Protein AF-A0A9Q0EHP7-F1 (afdb_monomer_lite)

Radius of gyration: 19.19 Å; chains: 1; bounding box: 56×27×57 Å

pLDDT: mean 75.37, std 9.6, range [45.12, 89.62]

Sequence (256 aa):
MPSCGRSDGDTYLMCSYGSDGDTNLMCSCRSDGGTNLMCSYGSDGDTNLMCSYGGDRDTNLMCSCGSDGDTNLMCSYGSDGDINLMCSYGSDGDTNLMCSCGSNGDTNLMCSCGSDGDTNLMCSYGSDGDTNLMCSCGSNRDTNLMCSCGSDGDTNLMCSCGSDGDTNLMCSYGSDGDINLMCSYGSDGDTNLMCSCGSDGDTNLMCSYGSDGDTNLMCSCGSNRDTNLMCSCGSDGDTNLMCSCRNGGDSNLICL

Foldseek 3Di:
DDEDDEEQEEAEEEAEEADAEEEEEEYEYEYQYEYEYEYEEHAHYAYEYEYEYAYQEEYEYEYEYHAEHAYEYAYEYYAHYEYEYAYHYHAEHAYHYEEEYHAYYAYAYHYEYHAYYAYHYAYEEHAYYAYEAAYEYHDDEEYEHEEEYHAEYAYEYEEEYYAEYEYEAHYEYHAEYAYHYEYEYHAYYEYEHEYEYHAYYEEEHAYEEHAYYEYEEEYEYHEAYEYEAEYEYHDYYHYHYYYHYPDHYDYHHYYD

Structure (mmCIF, N/CA/C/O backbone):
data_AF-A0A9Q0EHP7-F1
#
_entry.id   AF-A0A9Q0EHP7-F1
#
loop_
_atom_site.group_PDB
_atom_site.id
_atom_site.type_symbol
_atom_site.label_atom_id
_atom_site.label_alt_id
_atom_site.label_comp_id
_atom_site.label_asym_id
_atom_site.label_entity_id
_atom_site.label_seq_id
_atom_site.pdbx_PDB_ins_code
_atom_site.Cartn_x
_atom_site.Cartn_y
_atom_site.Cartn_z
_atom_site.occupancy
_atom_site.B_iso_or_equiv
_atom_site.auth_seq_id
_atom_site.auth_comp_id
_atom_site.auth_asym_id
_atom_site.auth_atom_id
_atom_site.pdbx_PDB_model_num
ATOM 1 N N . MET A 1 1 ? 22.160 -3.927 -15.980 1.00 45.12 1 MET A N 1
ATOM 2 C CA . MET A 1 1 ? 22.285 -3.427 -14.598 1.00 45.12 1 MET A CA 1
ATOM 3 C C . MET A 1 1 ? 22.823 -2.007 -14.644 1.00 45.12 1 MET A C 1
ATOM 5 O O . MET A 1 1 ? 24.026 -1.841 -14.828 1.00 45.12 1 MET A O 1
ATOM 9 N N . PRO A 1 2 ? 21.960 -0.985 -14.586 1.00 50.75 2 PRO A N 1
ATOM 10 C CA . PRO A 1 2 ? 22.417 0.365 -14.303 1.00 50.75 2 PRO A CA 1
ATOM 11 C C . PRO A 1 2 ? 22.889 0.425 -12.841 1.00 50.75 2 PRO A C 1
ATOM 13 O O . PRO A 1 2 ? 22.118 0.225 -11.909 1.00 50.75 2 PRO A O 1
ATOM 16 N N . SER A 1 3 ? 24.185 0.644 -12.642 1.00 49.09 3 SER A N 1
ATOM 17 C CA . SER A 1 3 ? 24.777 0.941 -11.336 1.00 49.09 3 SER A CA 1
ATOM 18 C C . SER A 1 3 ? 25.154 2.416 -11.317 1.00 49.09 3 SER A C 1
ATOM 20 O O . SER A 1 3 ? 26.000 2.829 -12.118 1.00 49.09 3 SER A O 1
ATOM 22 N N . CYS A 1 4 ? 24.568 3.210 -10.424 1.00 52.75 4 CYS A N 1
ATOM 23 C CA . CYS A 1 4 ? 25.048 4.571 -10.210 1.00 52.75 4 CYS A CA 1
ATOM 24 C C . CYS A 1 4 ? 26.351 4.490 -9.411 1.00 52.75 4 CYS A C 1
ATOM 26 O O . CYS A 1 4 ? 26.383 3.981 -8.289 1.00 52.75 4 CYS A O 1
ATOM 28 N N . GLY A 1 5 ? 27.452 4.936 -10.021 1.00 51.28 5 GLY A N 1
ATOM 29 C CA . GLY A 1 5 ? 28.718 5.105 -9.312 1.00 51.28 5 GLY A CA 1
ATOM 30 C C . GLY A 1 5 ? 28.580 6.128 -8.182 1.00 51.28 5 GLY A C 1
ATOM 31 O O . GLY A 1 5 ? 27.661 6.944 -8.195 1.00 51.28 5 GLY A O 1
ATOM 32 N N . ARG A 1 6 ? 29.509 6.083 -7.217 1.00 52.22 6 ARG A N 1
ATOM 33 C CA . ARG A 1 6 ? 29.596 7.063 -6.124 1.00 52.22 6 ARG A CA 1
ATOM 34 C C . ARG A 1 6 ? 29.538 8.487 -6.681 1.00 52.22 6 ARG A C 1
ATOM 36 O O . ARG A 1 6 ? 30.425 8.880 -7.438 1.00 52.22 6 ARG A O 1
ATOM 43 N N . SER A 1 7 ? 28.480 9.205 -6.322 1.00 53.78 7 SER A N 1
ATOM 44 C CA . SER A 1 7 ? 28.209 10.584 -6.715 1.00 53.78 7 SER A CA 1
ATOM 45 C C . SER A 1 7 ? 28.086 11.432 -5.455 1.00 53.78 7 SER A C 1
ATOM 47 O O . SER A 1 7 ? 27.241 11.131 -4.606 1.00 53.78 7 SER A O 1
ATOM 49 N N . ASP A 1 8 ? 28.900 12.487 -5.368 1.00 55.78 8 ASP A N 1
ATOM 50 C CA . ASP A 1 8 ? 28.857 13.502 -4.303 1.00 55.78 8 ASP A CA 1
ATOM 51 C C . ASP A 1 8 ? 27.690 14.504 -4.500 1.00 55.78 8 ASP A C 1
ATOM 53 O O . ASP A 1 8 ? 27.539 15.448 -3.726 1.00 55.78 8 ASP A O 1
ATOM 57 N N . GLY A 1 9 ? 26.888 14.344 -5.563 1.00 62.84 9 GLY A N 1
ATOM 58 C CA . GLY A 1 9 ? 25.726 15.179 -5.885 1.00 62.84 9 GLY A CA 1
ATOM 59 C C . GLY A 1 9 ? 24.460 14.363 -6.152 1.00 62.84 9 GLY A C 1
ATOM 60 O O . GLY A 1 9 ? 24.525 13.137 -6.282 1.00 62.84 9 GLY A O 1
ATOM 61 N N . ASP A 1 10 ? 23.321 15.054 -6.246 1.00 71.00 10 ASP A N 1
ATOM 62 C CA . ASP A 1 10 ? 22.013 14.424 -6.445 1.00 71.00 10 ASP A CA 1
ATOM 63 C C . ASP A 1 10 ? 22.015 13.499 -7.666 1.00 71.00 10 ASP A C 1
ATOM 65 O O . ASP A 1 10 ? 22.412 13.878 -8.774 1.00 71.00 10 ASP A O 1
ATOM 69 N N . THR A 1 11 ? 21.563 12.266 -7.458 1.00 74.50 11 THR A N 1
ATOM 70 C CA . THR A 1 11 ? 21.551 11.228 -8.484 1.00 74.50 11 THR A CA 1
ATOM 71 C C . THR A 1 11 ? 20.157 11.126 -9.087 1.00 74.50 11 THR A C 1
ATOM 73 O O . THR A 1 11 ? 19.201 10.802 -8.391 1.00 74.50 11 THR A O 1
ATOM 76 N N . TYR A 1 12 ? 20.049 11.347 -10.397 1.00 74.50 12 TYR A N 1
ATOM 77 C CA . TYR A 1 12 ? 18.819 11.135 -11.158 1.00 74.50 12 TYR A CA 1
ATOM 78 C C . TYR A 1 12 ? 19.020 9.967 -12.117 1.00 74.50 12 TYR A C 1
ATOM 80 O O . TYR A 1 12 ? 19.865 10.035 -13.012 1.00 74.50 12 TYR A O 1
ATOM 88 N N . LEU A 1 13 ? 18.244 8.902 -11.942 1.00 75.12 13 LEU A N 1
ATOM 89 C CA . LEU A 1 13 ? 18.245 7.754 -12.840 1.00 75.12 13 LEU A CA 1
ATOM 90 C C . LEU A 1 13 ? 16.835 7.568 -13.407 1.00 75.12 13 LEU A C 1
ATOM 92 O O . LEU A 1 13 ? 15.846 7.619 -12.683 1.00 75.12 13 LEU A O 1
ATOM 96 N N . MET A 1 14 ? 16.744 7.374 -14.719 1.00 76.12 14 MET A N 1
ATOM 97 C CA . MET A 1 14 ? 15.490 7.091 -15.408 1.00 76.12 14 MET A CA 1
ATOM 98 C C . MET A 1 14 ? 15.668 5.817 -16.223 1.00 76.12 14 MET A C 1
ATOM 100 O O . MET A 1 14 ? 16.553 5.741 -17.078 1.00 76.12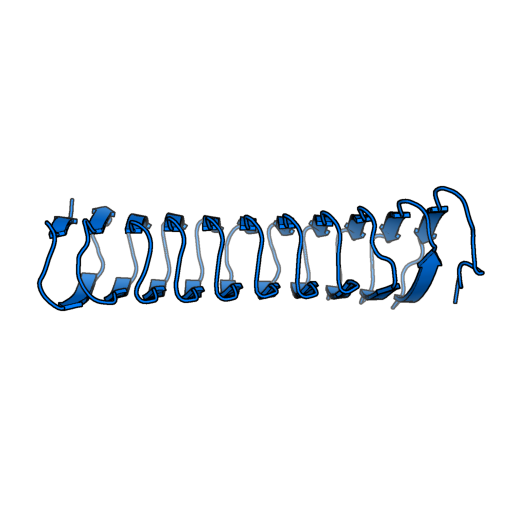 14 MET A O 1
ATOM 104 N N . CYS A 1 15 ? 14.834 4.824 -15.948 1.00 71.81 15 CYS A N 1
ATOM 105 C CA . CYS A 1 15 ? 14.771 3.577 -16.690 1.00 71.81 15 CYS A CA 1
ATOM 106 C C . CYS A 1 15 ? 13.386 3.468 -17.326 1.00 71.81 15 CYS A C 1
ATOM 108 O O . CYS A 1 15 ? 12.381 3.572 -16.633 1.00 71.81 15 CYS A O 1
ATOM 110 N N . SER A 1 16 ? 13.335 3.276 -18.641 1.00 70.44 16 SER A N 1
ATOM 111 C CA . SER A 1 16 ? 12.088 3.011 -19.359 1.00 70.44 16 SER A CA 1
ATOM 112 C C . SER A 1 16 ? 12.271 1.771 -20.223 1.00 70.44 16 SER A C 1
ATOM 114 O O . SER A 1 16 ? 13.209 1.690 -21.019 1.00 70.44 16 SER A O 1
ATOM 116 N N . TYR A 1 17 ? 11.393 0.795 -20.029 1.00 68.50 17 TYR A N 1
ATOM 117 C CA . TYR A 1 17 ? 11.349 -0.452 -20.782 1.00 68.50 17 TYR A CA 1
ATOM 118 C C . TYR A 1 17 ? 9.966 -0.568 -21.416 1.00 68.50 17 TYR A C 1
ATOM 120 O O . TYR A 1 17 ? 8.971 -0.272 -20.771 1.00 68.50 17 TYR A O 1
ATOM 128 N N . GLY A 1 18 ? 9.903 -0.937 -22.693 1.00 57.84 18 GLY A N 1
ATOM 129 C CA . GLY A 1 18 ? 8.659 -0.954 -23.471 1.00 57.84 18 GLY A CA 1
ATOM 130 C C . GLY A 1 18 ? 8.524 -2.205 -24.328 1.00 57.84 18 GLY A C 1
ATOM 131 O O . GLY A 1 18 ? 8.087 -2.100 -25.467 1.00 57.84 18 GLY A O 1
ATOM 132 N N . SER A 1 19 ? 9.007 -3.346 -23.839 1.00 56.12 19 SER A N 1
ATOM 133 C CA . SER A 1 19 ? 8.982 -4.612 -24.573 1.00 56.12 19 SER A CA 1
ATOM 134 C C . SER A 1 19 ? 8.125 -5.647 -23.867 1.00 56.12 19 SER A C 1
ATOM 136 O O . SER A 1 19 ? 8.249 -5.781 -22.654 1.00 56.12 19 SER A O 1
ATOM 138 N N . ASP A 1 20 ? 7.384 -6.414 -24.660 1.00 61.59 20 ASP A N 1
ATOM 139 C CA . ASP A 1 20 ? 6.648 -7.607 -24.249 1.00 61.59 20 ASP A CA 1
ATOM 140 C C . ASP A 1 20 ? 7.658 -8.689 -23.804 1.00 61.59 20 ASP A C 1
ATOM 142 O O . ASP A 1 20 ? 8.379 -9.265 -24.630 1.00 61.59 20 ASP A O 1
ATOM 146 N N . GLY A 1 21 ? 7.790 -8.910 -22.495 1.00 64.62 21 GLY A N 1
ATOM 147 C CA . GLY A 1 21 ? 8.652 -9.934 -21.906 1.00 64.62 21 GLY A CA 1
ATOM 148 C C . GLY A 1 21 ? 9.131 -9.636 -20.482 1.00 64.62 21 GLY A C 1
ATOM 149 O O . GLY A 1 21 ? 9.301 -8.481 -20.086 1.00 64.62 21 GLY A O 1
ATOM 150 N N . ASP A 1 22 ? 9.421 -10.711 -19.742 1.00 73.75 22 ASP A N 1
ATOM 151 C CA . ASP A 1 22 ? 9.831 -10.636 -18.339 1.00 73.75 22 ASP A CA 1
ATOM 152 C C . ASP A 1 22 ? 11.059 -9.738 -18.149 1.00 73.75 22 ASP A C 1
ATOM 154 O O . ASP A 1 22 ? 12.115 -9.920 -18.775 1.00 73.75 22 ASP A O 1
ATOM 158 N N . THR A 1 23 ? 10.942 -8.775 -17.241 1.00 75.06 23 THR A N 1
ATOM 159 C CA . THR A 1 23 ? 11.973 -7.772 -16.990 1.00 75.06 23 THR A CA 1
ATOM 160 C C . THR A 1 23 ? 12.530 -7.921 -15.583 1.00 75.06 23 THR A C 1
ATOM 162 O O . THR A 1 23 ? 11.842 -7.729 -14.589 1.00 75.06 23 THR A O 1
ATOM 165 N N . ASN A 1 24 ? 13.833 -8.199 -15.493 1.00 76.31 24 ASN A N 1
ATOM 166 C CA . ASN A 1 24 ? 14.578 -8.162 -14.237 1.00 76.31 24 ASN A CA 1
ATOM 167 C C . ASN A 1 24 ? 15.489 -6.932 -14.215 1.00 76.31 24 ASN A C 1
ATOM 169 O O . ASN A 1 24 ? 16.503 -6.889 -14.925 1.00 76.31 24 ASN A O 1
ATOM 173 N N . LEU A 1 25 ? 15.166 -5.951 -13.375 1.00 75.00 25 LEU A N 1
ATOM 174 C CA . LEU A 1 25 ? 15.994 -4.770 -13.166 1.00 75.00 25 LEU A CA 1
ATOM 175 C C . LEU A 1 25 ? 16.566 -4.755 -11.749 1.00 75.00 25 LEU A C 1
ATOM 177 O O . LEU A 1 25 ? 15.863 -4.904 -10.756 1.00 75.00 25 LEU A O 1
ATOM 181 N N . MET A 1 26 ? 17.873 -4.528 -11.669 1.00 75.75 26 MET A N 1
ATOM 182 C CA . MET A 1 26 ? 18.570 -4.274 -10.417 1.00 75.75 26 MET A CA 1
ATOM 183 C C . MET A 1 26 ? 19.201 -2.889 -10.493 1.00 75.75 26 MET A C 1
ATOM 185 O O . MET A 1 26 ? 20.053 -2.648 -11.358 1.00 75.75 26 MET A O 1
ATOM 189 N N . CYS A 1 27 ? 18.777 -2.015 -9.586 1.00 71.88 27 CYS A N 1
ATOM 190 C CA . CYS A 1 27 ? 19.347 -0.699 -9.352 1.00 71.88 27 CYS A CA 1
ATOM 191 C C . CYS A 1 27 ? 20.045 -0.703 -7.995 1.00 71.88 27 CYS A C 1
ATOM 193 O O . CYS A 1 27 ? 19.470 -1.063 -6.968 1.00 71.88 27 CYS A O 1
ATOM 195 N N . SER A 1 28 ? 21.307 -0.292 -7.979 1.00 71.31 28 SER A N 1
ATOM 196 C CA . SER A 1 28 ? 22.034 -0.073 -6.733 1.00 71.31 28 SER A CA 1
ATOM 197 C C . SER A 1 28 ? 22.737 1.267 -6.801 1.00 71.31 28 SER A C 1
ATOM 199 O O . SER A 1 28 ? 23.561 1.496 -7.692 1.00 71.31 28 SER A O 1
ATOM 201 N N . CYS A 1 29 ? 22.400 2.144 -5.861 1.00 64.81 29 CYS A N 1
ATOM 202 C CA . CYS A 1 29 ? 22.969 3.478 -5.755 1.00 64.81 29 CYS A CA 1
ATOM 203 C C . CYS A 1 29 ? 23.640 3.619 -4.390 1.00 64.81 29 CYS A C 1
ATOM 205 O O . CYS A 1 29 ? 23.047 3.320 -3.357 1.00 64.81 29 CYS A O 1
ATOM 207 N N . ARG A 1 30 ? 24.889 4.087 -4.393 1.00 64.94 30 ARG A N 1
ATOM 208 C CA . ARG A 1 30 ? 25.558 4.605 -3.196 1.00 64.94 30 ARG A CA 1
ATOM 209 C C . ARG A 1 30 ? 25.914 6.053 -3.473 1.00 64.94 30 ARG A C 1
ATOM 211 O O . ARG A 1 30 ? 26.898 6.296 -4.171 1.00 64.94 30 ARG A O 1
ATOM 218 N N . SER A 1 31 ? 25.085 6.981 -3.015 1.00 61.28 31 SER A N 1
ATOM 219 C CA . SER A 1 31 ? 25.291 8.414 -3.224 1.00 61.28 31 SER A CA 1
ATOM 220 C C . SER A 1 31 ? 25.284 9.130 -1.885 1.00 61.28 31 SER A C 1
ATOM 222 O O . SER A 1 31 ? 24.511 8.785 -0.998 1.00 61.28 31 SER A O 1
ATOM 224 N N . ASP A 1 32 ? 26.146 10.137 -1.776 1.00 62.50 32 ASP A N 1
ATOM 225 C CA . ASP A 1 32 ? 26.195 11.041 -0.627 1.00 62.50 32 ASP A CA 1
ATOM 226 C C . ASP A 1 32 ? 25.219 12.238 -0.832 1.00 62.50 32 ASP A C 1
ATOM 228 O O . ASP A 1 32 ? 25.141 13.142 0.005 1.00 62.50 32 ASP A O 1
ATOM 232 N N . GLY A 1 33 ? 24.482 12.257 -1.958 1.00 65.69 33 GLY A N 1
ATOM 233 C CA . GLY A 1 33 ? 23.429 13.214 -2.324 1.00 65.69 33 GLY A CA 1
ATOM 234 C C . GLY A 1 33 ? 22.049 12.553 -2.458 1.00 65.69 33 GLY A C 1
ATOM 235 O O . GLY A 1 33 ? 21.935 11.327 -2.408 1.00 65.69 33 GLY A O 1
ATOM 236 N N . GLY A 1 34 ? 20.993 13.360 -2.622 1.00 73.06 34 GLY A N 1
ATOM 237 C CA . GLY A 1 34 ? 19.624 12.841 -2.735 1.00 73.06 34 GLY A CA 1
ATOM 238 C C . GLY A 1 34 ? 19.450 11.985 -3.991 1.00 73.06 34 GLY A C 1
ATOM 239 O O . GLY A 1 34 ? 20.068 12.255 -5.025 1.00 73.06 34 GLY A O 1
ATOM 240 N N . THR A 1 35 ? 18.629 10.936 -3.927 1.00 77.12 35 THR A N 1
ATOM 241 C CA . THR A 1 35 ? 18.436 10.020 -5.064 1.00 77.12 35 THR A CA 1
ATOM 242 C C . THR A 1 35 ? 17.009 10.076 -5.588 1.00 77.12 35 THR A C 1
ATOM 244 O O . THR A 1 35 ? 16.063 9.845 -4.850 1.00 77.12 35 THR A O 1
ATOM 247 N N . ASN A 1 36 ? 16.859 10.318 -6.889 1.00 78.88 36 ASN A N 1
ATOM 248 C CA . ASN A 1 36 ? 15.596 10.225 -7.610 1.00 78.88 36 ASN A CA 1
ATOM 249 C C . ASN A 1 36 ? 15.700 9.114 -8.662 1.00 78.88 36 ASN A C 1
ATOM 251 O O . ASN A 1 36 ? 16.436 9.253 -9.645 1.00 78.88 36 ASN A O 1
ATOM 255 N N . LEU A 1 37 ? 14.964 8.016 -8.476 1.00 78.50 37 LEU A N 1
ATOM 256 C CA . LEU A 1 37 ? 14.820 6.965 -9.485 1.00 78.50 37 LEU A CA 1
ATOM 257 C C . LEU A 1 37 ? 13.396 6.973 -10.041 1.00 78.50 37 LEU A C 1
ATOM 259 O O . LEU A 1 37 ? 12.425 6.923 -9.293 1.00 78.50 37 LEU A O 1
ATOM 263 N N . MET A 1 38 ? 13.288 6.986 -11.366 1.00 79.94 38 MET A N 1
ATOM 264 C CA . MET A 1 38 ? 12.035 6.755 -12.073 1.00 79.94 38 MET A CA 1
ATOM 265 C C . MET A 1 38 ? 12.170 5.513 -12.948 1.00 79.94 38 MET A C 1
ATOM 267 O O . MET A 1 38 ? 13.056 5.448 -13.804 1.00 79.94 38 MET A O 1
ATOM 271 N N . CYS A 1 39 ? 11.281 4.550 -12.746 1.00 75.81 39 CYS A N 1
ATOM 272 C CA . CYS A 1 39 ? 11.192 3.334 -13.536 1.00 75.81 39 CYS A CA 1
ATOM 273 C C . CYS A 1 39 ? 9.802 3.219 -14.164 1.00 75.81 39 CYS A C 1
ATOM 275 O O . CYS A 1 39 ? 8.806 3.207 -13.445 1.00 75.81 39 CYS A O 1
ATOM 277 N N . SER A 1 40 ? 9.742 3.107 -15.491 1.00 75.25 40 SER A N 1
ATOM 278 C CA . SER A 1 40 ? 8.521 2.762 -16.221 1.00 75.25 40 SER A CA 1
ATOM 279 C C . SER A 1 40 ? 8.703 1.469 -17.016 1.00 75.25 40 SER A C 1
ATOM 281 O O . SER A 1 40 ? 9.701 1.306 -17.727 1.00 75.25 40 SER A O 1
ATOM 283 N N . TYR A 1 41 ? 7.747 0.552 -16.893 1.00 72.56 41 TYR A N 1
ATOM 284 C CA . TYR A 1 41 ? 7.762 -0.753 -17.559 1.00 72.56 41 TYR A CA 1
ATOM 285 C C . TYR A 1 41 ? 6.582 -0.904 -18.528 1.00 72.56 41 TYR A C 1
ATOM 287 O O . TYR A 1 41 ? 5.542 -0.265 -18.358 1.00 72.56 41 TYR A O 1
ATOM 295 N N . GLY A 1 42 ? 6.802 -1.695 -19.582 1.00 62.75 42 GLY A N 1
ATOM 296 C CA . GLY A 1 42 ? 5.884 -1.928 -20.700 1.00 62.75 42 GLY A CA 1
ATOM 297 C C . GLY A 1 42 ? 4.746 -2.885 -20.355 1.00 62.75 42 GLY A C 1
ATOM 298 O O . GLY A 1 42 ? 4.663 -3.358 -19.229 1.00 62.75 42 GLY A O 1
ATOM 299 N N . SER A 1 43 ? 3.857 -3.108 -21.326 1.00 59.75 43 SER A N 1
ATOM 300 C CA . SER A 1 43 ? 2.493 -3.603 -21.114 1.00 59.75 43 SER A CA 1
ATOM 301 C C . SER A 1 43 ? 2.359 -5.086 -20.777 1.00 59.75 43 SER A C 1
ATOM 303 O O . SER A 1 43 ? 1.354 -5.418 -20.163 1.00 59.75 43 SER A O 1
ATOM 305 N N . ASP A 1 44 ? 3.332 -5.934 -21.136 1.00 68.56 44 ASP A N 1
ATOM 306 C CA . ASP A 1 44 ? 3.154 -7.390 -21.102 1.00 68.56 44 ASP A CA 1
ATOM 307 C C . ASP A 1 44 ? 4.414 -8.084 -20.525 1.00 68.56 44 ASP A C 1
ATOM 309 O O . ASP A 1 44 ? 5.473 -8.076 -21.162 1.00 68.56 44 ASP A O 1
ATOM 313 N N . GLY A 1 45 ? 4.317 -8.715 -19.348 1.00 69.38 45 GLY A N 1
ATOM 314 C CA . GLY A 1 45 ? 5.342 -9.621 -18.790 1.00 69.38 45 GLY A CA 1
ATOM 315 C C . GLY A 1 45 ? 5.705 -9.378 -17.321 1.00 69.38 45 GLY A C 1
ATOM 316 O O . GLY A 1 45 ? 5.554 -8.272 -16.799 1.00 69.38 45 GLY A O 1
ATOM 317 N N . ASP A 1 46 ? 6.238 -10.408 -16.656 1.00 77.62 46 ASP A N 1
ATOM 318 C CA . ASP A 1 46 ? 6.532 -10.333 -15.222 1.00 77.62 46 ASP A CA 1
ATOM 319 C C . ASP A 1 46 ? 7.691 -9.364 -14.955 1.00 77.62 46 ASP A C 1
ATOM 321 O O . ASP A 1 46 ? 8.766 -9.441 -15.563 1.00 77.62 46 ASP A O 1
ATOM 325 N N . THR A 1 47 ? 7.511 -8.447 -14.009 1.00 78.75 47 THR A N 1
ATOM 326 C CA . THR A 1 47 ? 8.511 -7.432 -13.668 1.00 78.75 47 THR A CA 1
ATOM 327 C C . THR A 1 47 ? 9.067 -7.676 -12.274 1.00 78.75 47 THR A C 1
ATOM 329 O O . THR A 1 47 ? 8.364 -7.530 -11.281 1.00 78.75 47 THR A O 1
ATOM 332 N N . ASN A 1 48 ? 10.370 -7.950 -12.170 1.00 80.38 48 ASN A N 1
ATOM 333 C CA . ASN A 1 48 ? 11.080 -7.888 -10.894 1.00 80.38 48 ASN A CA 1
ATOM 334 C C . ASN A 1 48 ? 12.009 -6.676 -10.870 1.00 80.38 48 ASN A C 1
ATOM 336 O O . ASN A 1 48 ? 12.996 -6.603 -11.613 1.00 80.38 48 ASN A O 1
ATOM 340 N N . LEU A 1 49 ? 11.738 -5.751 -9.957 1.00 79.25 49 LEU A N 1
ATOM 341 C CA . LEU A 1 49 ? 12.602 -4.620 -9.667 1.00 79.25 49 LEU A CA 1
ATOM 342 C C . LEU A 1 49 ? 13.196 -4.773 -8.268 1.00 79.25 49 LEU A C 1
ATOM 344 O O . LEU A 1 49 ? 12.487 -4.811 -7.268 1.00 79.25 49 LEU A O 1
ATOM 348 N N . MET A 1 50 ? 14.522 -4.804 -8.200 1.00 81.69 50 MET A N 1
ATOM 349 C CA . MET A 1 50 ? 15.264 -4.716 -6.950 1.00 81.69 50 MET A CA 1
ATOM 350 C C . MET A 1 50 ? 16.018 -3.393 -6.897 1.00 81.69 50 MET A C 1
ATOM 352 O O . MET A 1 50 ? 16.901 -3.137 -7.720 1.00 81.69 50 MET A O 1
ATOM 356 N N . CYS A 1 51 ? 15.697 -2.574 -5.903 1.00 77.19 51 CYS A N 1
ATOM 357 C CA . CYS A 1 51 ? 16.382 -1.324 -5.633 1.00 77.19 51 CYS A CA 1
ATOM 358 C C . CYS A 1 51 ? 17.053 -1.373 -4.261 1.00 77.19 51 CYS A C 1
ATOM 360 O O . CYS A 1 51 ? 16.412 -1.649 -3.249 1.00 77.19 51 CYS A O 1
ATOM 362 N N . SER A 1 52 ? 18.354 -1.091 -4.223 1.00 77.00 52 SER A N 1
ATOM 363 C CA . SER A 1 52 ? 19.095 -0.908 -2.975 1.00 77.00 52 SER A CA 1
ATOM 364 C C . SER A 1 52 ? 19.783 0.450 -2.977 1.00 77.00 52 SER A C 1
ATOM 366 O O . SER A 1 52 ? 20.617 0.737 -3.844 1.00 77.00 52 SER A O 1
ATOM 368 N N . TYR A 1 53 ? 19.429 1.279 -2.003 1.00 73.00 53 TYR A N 1
ATOM 369 C CA . TYR A 1 53 ? 19.976 2.617 -1.830 1.00 73.00 53 TYR A CA 1
ATOM 370 C C . TYR A 1 53 ? 20.769 2.670 -0.535 1.00 73.00 53 TYR A C 1
ATOM 372 O O . TYR A 1 53 ? 20.274 2.290 0.519 1.00 73.00 53 TYR A O 1
ATOM 380 N N . GLY A 1 54 ? 22.017 3.121 -0.622 1.00 63.22 54 GLY A N 1
ATOM 381 C CA . GLY A 1 54 ? 22.838 3.438 0.541 1.00 63.22 54 GLY A CA 1
ATOM 382 C C . GLY A 1 54 ? 23.192 4.919 0.532 1.00 63.22 54 GLY A C 1
ATOM 383 O O . GLY A 1 54 ? 23.804 5.382 -0.431 1.00 63.22 54 GLY A O 1
ATOM 384 N N . GLY A 1 55 ? 22.827 5.628 1.593 1.00 63.25 55 GLY A N 1
ATOM 385 C CA . GLY A 1 55 ? 23.110 7.046 1.801 1.00 63.25 55 GLY A CA 1
ATOM 386 C C . GLY A 1 55 ? 22.364 7.565 3.031 1.00 63.25 55 GLY A C 1
ATOM 387 O O . GLY A 1 55 ? 21.449 6.890 3.498 1.00 63.25 55 GLY A O 1
ATOM 388 N N . ASP A 1 56 ? 22.775 8.737 3.518 1.00 70.12 56 ASP A N 1
ATOM 389 C CA . ASP A 1 56 ? 22.205 9.425 4.691 1.00 70.12 56 ASP A CA 1
ATOM 390 C C . ASP A 1 56 ? 21.278 10.591 4.254 1.00 70.12 56 ASP A C 1
ATOM 392 O O . ASP A 1 56 ? 21.333 11.698 4.798 1.00 70.12 56 ASP A O 1
ATOM 396 N N . ARG A 1 57 ? 20.560 10.423 3.136 1.00 75.31 57 ARG A N 1
ATOM 397 C CA . ARG A 1 57 ? 19.859 11.495 2.402 1.00 75.31 57 ARG A CA 1
ATOM 398 C C . ARG A 1 57 ? 18.561 10.986 1.788 1.00 75.31 57 ARG A C 1
ATOM 400 O O . ARG A 1 57 ? 18.433 9.802 1.476 1.00 75.31 57 ARG A O 1
ATOM 407 N N . ASP A 1 58 ? 17.675 11.931 1.497 1.00 81.25 58 ASP A N 1
ATOM 408 C CA . ASP A 1 58 ? 16.343 11.646 0.977 1.00 81.25 58 ASP A CA 1
ATOM 409 C C . ASP A 1 58 ? 16.371 10.876 -0.349 1.00 81.25 58 ASP A C 1
ATOM 411 O O . ASP A 1 58 ? 17.153 11.163 -1.270 1.00 81.25 58 ASP A O 1
ATOM 415 N N . THR A 1 59 ? 15.475 9.899 -0.457 1.00 81.00 59 THR A N 1
ATOM 416 C CA . THR A 1 59 ? 15.319 9.063 -1.644 1.00 81.00 59 THR A CA 1
ATOM 417 C C . THR A 1 59 ? 13.879 9.094 -2.133 1.00 81.00 59 THR A C 1
ATOM 419 O O . THR A 1 59 ? 12.960 8.710 -1.416 1.00 81.00 59 THR A O 1
ATOM 422 N N . ASN A 1 60 ? 13.688 9.465 -3.399 1.00 83.69 60 ASN A N 1
ATOM 423 C CA . ASN A 1 60 ? 12.412 9.308 -4.084 1.00 83.69 60 ASN A CA 1
ATOM 424 C C . ASN A 1 60 ? 12.517 8.207 -5.139 1.00 83.69 60 ASN A C 1
ATOM 426 O O . ASN A 1 60 ? 13.372 8.246 -6.032 1.00 83.69 60 ASN A O 1
ATOM 430 N N . LEU A 1 61 ? 11.611 7.241 -5.064 1.00 83.31 61 LEU A N 1
ATOM 431 C CA . LEU A 1 61 ? 11.458 6.195 -6.061 1.00 83.31 61 LEU A CA 1
ATOM 432 C C . LEU A 1 61 ? 10.039 6.242 -6.619 1.00 83.31 61 LEU A C 1
ATOM 434 O O . LEU A 1 61 ? 9.061 6.136 -5.886 1.00 83.31 61 LEU A O 1
ATOM 438 N N . MET A 1 62 ? 9.940 6.379 -7.936 1.00 84.25 62 MET A N 1
ATOM 439 C CA . MET A 1 62 ? 8.689 6.259 -8.669 1.00 84.25 62 MET A CA 1
ATOM 440 C C . MET A 1 62 ? 8.763 5.044 -9.586 1.00 84.25 62 MET A C 1
ATOM 442 O O . MET A 1 62 ? 9.630 4.975 -10.459 1.00 84.25 62 MET A O 1
ATOM 446 N N . CYS A 1 63 ? 7.848 4.103 -9.391 1.00 79.19 63 CYS A N 1
ATOM 447 C CA . CYS A 1 63 ? 7.701 2.924 -10.231 1.00 79.19 63 CYS A CA 1
ATOM 448 C C . CYS A 1 63 ? 6.313 2.909 -10.865 1.00 79.19 63 CYS A C 1
ATOM 450 O O . CYS A 1 63 ? 5.301 3.064 -10.183 1.00 79.19 63 CYS A O 1
ATOM 452 N N . SER A 1 64 ? 6.263 2.704 -12.175 1.00 79.56 64 SER A N 1
ATOM 453 C CA . SER A 1 64 ? 5.017 2.488 -12.904 1.00 79.56 64 SER A CA 1
ATOM 454 C C . SER A 1 64 ? 5.157 1.256 -13.782 1.00 79.56 64 SER A C 1
ATOM 456 O O . SER A 1 64 ? 6.035 1.220 -14.646 1.00 79.56 64 SER A O 1
ATOM 458 N N . CYS A 1 65 ? 4.323 0.251 -13.548 1.00 73.56 65 CYS A N 1
ATOM 459 C CA . CYS A 1 65 ? 4.308 -0.973 -14.348 1.00 73.56 65 CYS A CA 1
ATOM 460 C C . CYS A 1 65 ? 3.119 -0.963 -15.314 1.00 73.56 65 CYS A C 1
ATOM 462 O O . CYS A 1 65 ? 2.120 -0.286 -15.060 1.00 73.56 65 CYS A O 1
ATOM 464 N N . GLY A 1 66 ? 3.284 -1.639 -16.454 1.00 65.56 66 GLY A N 1
ATOM 465 C CA . GLY A 1 66 ? 2.276 -1.733 -17.506 1.00 65.56 66 GLY A CA 1
ATOM 466 C C . GLY A 1 66 ? 1.086 -2.609 -17.120 1.00 65.56 66 GLY A C 1
ATOM 467 O O . GLY A 1 66 ? 0.957 -3.007 -15.968 1.00 65.56 66 GLY A O 1
A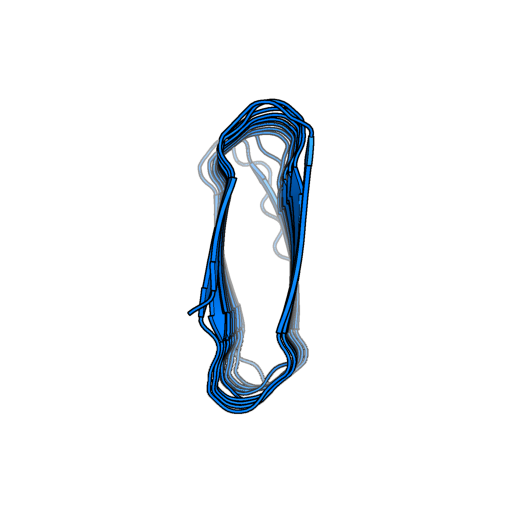TOM 468 N N . SER A 1 67 ? 0.195 -2.836 -18.086 1.00 63.69 67 SER A N 1
ATOM 469 C CA . SER A 1 67 ? -1.146 -3.383 -17.874 1.00 63.69 67 SER A CA 1
ATOM 470 C C . SER A 1 67 ? -1.187 -4.828 -17.393 1.00 63.69 67 SER A C 1
ATOM 472 O O . SER A 1 67 ? -2.072 -5.092 -16.592 1.00 63.69 67 SER A O 1
ATOM 474 N N . ASP A 1 68 ? -0.273 -5.701 -17.834 1.00 71.12 68 ASP A N 1
ATOM 475 C CA . ASP A 1 68 ? -0.390 -7.153 -17.653 1.00 71.12 68 ASP A CA 1
ATOM 476 C C . ASP A 1 68 ? 0.940 -7.787 -17.174 1.00 71.12 68 ASP A C 1
ATOM 478 O O . ASP A 1 68 ? 1.976 -7.667 -17.839 1.00 71.12 68 ASP A O 1
ATOM 482 N N . GLY A 1 69 ? 0.910 -8.526 -16.057 1.00 73.62 69 GLY A N 1
ATOM 483 C CA . GLY A 1 69 ? 2.020 -9.363 -15.565 1.00 73.62 69 GLY A CA 1
ATOM 484 C C . GLY A 1 69 ? 2.305 -9.206 -14.070 1.00 73.62 69 GLY A C 1
ATOM 485 O O . GLY A 1 69 ? 2.047 -8.152 -13.483 1.00 73.62 69 GLY A O 1
ATOM 486 N N . ASP A 1 70 ? 2.868 -10.241 -13.443 1.00 81.56 70 ASP A N 1
ATOM 487 C CA . ASP A 1 70 ? 3.156 -10.194 -12.009 1.00 81.56 70 ASP A CA 1
ATOM 488 C C . ASP A 1 70 ? 4.287 -9.199 -11.740 1.00 81.56 70 ASP A C 1
ATOM 490 O O . ASP A 1 70 ? 5.334 -9.203 -12.396 1.00 81.56 70 ASP A O 1
ATOM 494 N N . THR A 1 71 ? 4.110 -8.341 -10.740 1.00 81.25 71 THR A N 1
ATOM 495 C CA . THR A 1 71 ? 5.113 -7.351 -10.362 1.00 81.25 71 THR A CA 1
ATOM 496 C C . THR A 1 71 ? 5.653 -7.606 -8.965 1.00 81.25 71 THR A C 1
ATOM 498 O O . THR A 1 71 ? 4.939 -7.499 -7.973 1.00 81.25 71 THR A O 1
ATOM 501 N N . ASN A 1 72 ? 6.964 -7.828 -8.868 1.00 84.44 72 ASN A N 1
ATOM 502 C CA . ASN A 1 72 ? 7.685 -7.851 -7.602 1.00 84.44 72 ASN A CA 1
ATOM 503 C C . ASN A 1 72 ? 8.610 -6.637 -7.495 1.00 84.44 72 ASN A C 1
ATOM 505 O O . ASN A 1 72 ? 9.592 -6.510 -8.233 1.00 84.44 72 ASN A O 1
ATOM 509 N N . LEU A 1 73 ? 8.343 -5.764 -6.529 1.00 84.94 73 LEU A N 1
ATOM 510 C CA . LEU A 1 73 ? 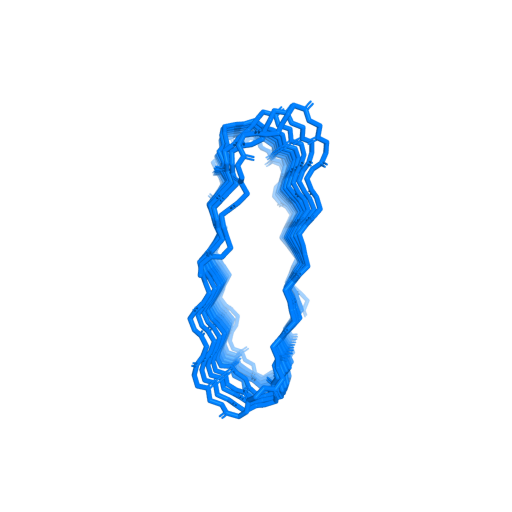9.211 -4.644 -6.193 1.00 84.94 73 LEU A CA 1
ATOM 511 C C . LEU A 1 73 ? 9.817 -4.858 -4.807 1.00 84.94 73 LEU A C 1
ATOM 513 O O . LEU A 1 73 ? 9.112 -4.923 -3.807 1.00 84.94 73 LEU A O 1
ATOM 517 N N . MET A 1 74 ? 11.143 -4.932 -4.746 1.00 86.56 74 MET A N 1
ATOM 518 C CA . MET A 1 74 ? 11.896 -4.982 -3.498 1.00 86.56 74 MET A CA 1
ATOM 519 C C . MET A 1 74 ? 12.756 -3.732 -3.375 1.00 86.56 74 MET A C 1
ATOM 521 O O . MET A 1 74 ? 13.658 -3.510 -4.186 1.00 86.56 74 MET A O 1
ATOM 525 N N . CYS A 1 75 ? 12.500 -2.940 -2.341 1.00 82.19 75 CYS A N 1
ATOM 526 C CA . CYS A 1 75 ? 13.255 -1.733 -2.041 1.00 82.19 75 CYS A CA 1
ATOM 527 C C . CYS A 1 75 ? 13.882 -1.837 -0.655 1.00 82.19 75 CYS A C 1
ATOM 529 O O . CYS A 1 75 ? 13.192 -2.078 0.332 1.00 82.19 75 CYS A O 1
ATOM 531 N N . SER A 1 76 ? 15.196 -1.641 -0.590 1.00 82.12 76 SER A N 1
ATOM 532 C CA . SER A 1 76 ? 15.936 -1.514 0.663 1.00 82.12 76 SER A CA 1
ATOM 533 C C . SER A 1 76 ? 16.672 -0.183 0.674 1.00 82.12 76 SER A C 1
ATOM 535 O O . SER A 1 76 ? 17.477 0.097 -0.221 1.00 82.12 76 SER A O 1
ATOM 537 N N . TYR A 1 77 ? 16.379 0.628 1.681 1.00 77.62 77 TYR A N 1
ATOM 538 C CA . TYR A 1 77 ? 16.955 1.955 1.856 1.00 77.62 77 TYR A CA 1
ATOM 539 C C . TYR A 1 77 ? 17.979 1.974 2.998 1.00 77.62 77 TYR A C 1
ATOM 541 O O . TYR A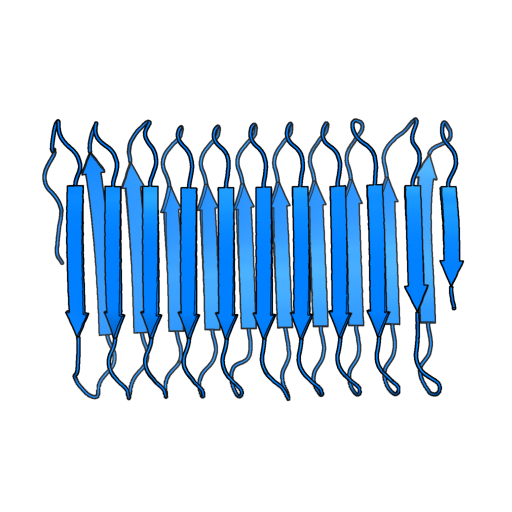 1 77 ? 18.019 1.069 3.836 1.00 77.62 77 TYR A O 1
ATOM 549 N N . GLY A 1 78 ? 18.852 2.983 2.967 1.00 70.19 78 GLY A N 1
ATOM 550 C CA . GLY A 1 78 ? 19.955 3.177 3.904 1.00 70.19 78 GLY A CA 1
ATOM 551 C C . GLY A 1 78 ? 19.496 3.591 5.300 1.00 70.19 78 GLY A C 1
ATOM 552 O O . GLY A 1 78 ? 18.306 3.622 5.587 1.00 70.19 78 GLY A O 1
ATOM 553 N N . SER A 1 79 ? 20.466 3.872 6.171 1.00 65.31 79 SER A N 1
ATOM 554 C CA . SER A 1 79 ? 20.256 4.121 7.600 1.00 65.31 79 SER A CA 1
ATOM 555 C C . SER A 1 79 ? 19.530 5.422 7.931 1.00 65.31 79 SER A C 1
ATOM 557 O O . SER A 1 79 ? 18.826 5.420 8.935 1.00 65.31 79 SER A O 1
ATOM 559 N N . ASP A 1 80 ? 19.696 6.477 7.127 1.00 74.88 80 ASP A N 1
ATOM 560 C CA . ASP A 1 80 ? 19.183 7.818 7.424 1.00 74.88 80 ASP A CA 1
ATOM 561 C C . ASP A 1 80 ? 18.597 8.500 6.166 1.00 74.88 80 ASP A C 1
ATOM 563 O O . ASP A 1 80 ? 19.158 8.375 5.073 1.00 74.88 80 ASP A O 1
ATOM 567 N N . GLY A 1 81 ? 17.523 9.279 6.335 1.00 76.38 81 GLY A N 1
ATOM 568 C CA . GLY A 1 81 ? 16.946 10.175 5.318 1.00 76.38 81 GLY A CA 1
ATOM 569 C C . GLY A 1 81 ? 15.500 9.842 4.944 1.00 76.38 81 GLY A C 1
ATOM 570 O O . GLY A 1 81 ? 15.068 8.699 5.086 1.00 76.38 81 GLY A O 1
ATOM 571 N N . ASP A 1 82 ? 14.763 10.833 4.437 1.00 83.50 82 ASP A N 1
ATOM 572 C CA . ASP A 1 82 ? 13.336 10.657 4.150 1.00 83.50 82 ASP A CA 1
ATOM 573 C C . ASP A 1 82 ? 13.121 9.834 2.874 1.00 83.50 82 ASP A C 1
ATOM 575 O O . ASP A 1 82 ? 13.810 9.998 1.859 1.00 83.50 82 ASP A O 1
ATOM 579 N N . ILE A 1 83 ? 12.134 8.944 2.886 1.00 83.94 83 ILE A N 1
ATOM 580 C CA . ILE A 1 83 ? 11.855 8.031 1.777 1.00 83.94 83 ILE A CA 1
ATOM 581 C C . ILE A 1 83 ? 10.465 8.315 1.230 1.00 83.94 83 ILE A C 1
ATOM 583 O O . ILE A 1 83 ? 9.470 8.170 1.932 1.00 83.94 83 ILE A O 1
ATOM 587 N N . ASN A 1 84 ? 10.382 8.640 -0.060 1.00 86.62 84 ASN A N 1
ATOM 588 C CA . ASN A 1 84 ? 9.112 8.680 -0.779 1.00 86.62 84 ASN A CA 1
ATOM 589 C C . ASN A 1 84 ? 9.097 7.601 -1.860 1.00 86.62 84 ASN A C 1
ATOM 591 O O . ASN A 1 84 ? 9.805 7.693 -2.867 1.00 86.62 84 ASN A O 1
ATOM 595 N N . LEU A 1 85 ? 8.262 6.585 -1.672 1.00 86.69 85 LEU A N 1
ATOM 596 C CA . LEU A 1 85 ? 8.050 5.525 -2.648 1.00 86.69 85 LEU A CA 1
ATOM 597 C C . LEU A 1 85 ? 6.634 5.637 -3.216 1.00 86.69 85 LEU A C 1
ATOM 599 O O . LEU A 1 85 ? 5.648 5.570 -2.490 1.00 86.69 85 LEU A O 1
ATOM 603 N N . MET A 1 86 ? 6.538 5.808 -4.532 1.00 88.12 86 MET A N 1
ATOM 604 C CA . MET A 1 86 ? 5.275 5.822 -5.261 1.00 88.12 86 MET A CA 1
ATOM 605 C C . MET A 1 86 ? 5.269 4.697 -6.286 1.00 88.12 86 MET A C 1
ATOM 607 O O . MET A 1 86 ? 6.110 4.664 -7.187 1.00 88.12 86 MET A O 1
ATOM 611 N N . CYS A 1 87 ? 4.304 3.795 -6.154 1.00 84.12 87 CYS A N 1
ATOM 612 C CA . CYS A 1 87 ? 4.135 2.653 -7.035 1.00 84.12 87 CYS A CA 1
ATOM 613 C C . CYS A 1 87 ? 2.729 2.653 -7.626 1.00 84.12 87 CYS A C 1
ATOM 615 O O . CYS A 1 87 ? 1.743 2.732 -6.896 1.00 84.12 87 CYS A O 1
ATOM 617 N N . SER A 1 88 ? 2.658 2.567 -8.950 1.00 83.88 88 SER A N 1
ATOM 618 C CA . SER A 1 88 ? 1.416 2.433 -9.706 1.00 83.88 88 SER A CA 1
ATOM 619 C C . SER A 1 88 ? 1.528 1.190 -10.576 1.00 83.88 88 SER A C 1
ATOM 621 O O . SER A 1 88 ? 2.357 1.149 -11.487 1.00 83.88 88 SER A O 1
ATOM 623 N N . TYR A 1 89 ? 0.713 0.186 -10.293 1.00 78.56 89 TYR A N 1
ATOM 624 C CA . TYR A 1 89 ? 0.681 -1.066 -11.042 1.00 78.56 89 TYR A CA 1
ATOM 625 C C . TYR A 1 89 ? -0.526 -1.075 -11.985 1.00 78.56 89 TYR A C 1
ATOM 627 O O . TYR A 1 89 ? -1.516 -0.381 -11.733 1.00 78.56 89 TYR A O 1
ATOM 635 N N . GLY A 1 90 ? -0.393 -1.770 -13.117 1.00 70.38 90 GLY A N 1
ATOM 636 C CA . GLY A 1 90 ? -1.427 -1.836 -14.144 1.00 70.38 90 GLY A CA 1
ATOM 637 C C . GLY A 1 90 ? -2.644 -2.650 -13.730 1.00 70.38 90 GLY A C 1
ATOM 638 O O . GLY A 1 90 ? -2.842 -2.953 -12.556 1.00 70.38 90 GLY A O 1
ATOM 639 N N . SER A 1 91 ? -3.492 -2.932 -14.715 1.00 67.62 91 SER A N 1
ATOM 640 C CA . SER A 1 91 ? -4.786 -3.578 -14.526 1.00 67.62 91 SER A CA 1
ATOM 641 C C . SER A 1 91 ? -4.660 -4.994 -13.980 1.00 67.62 91 SER A C 1
ATOM 643 O O . SER A 1 91 ? -5.347 -5.262 -13.005 1.00 67.62 91 SER A O 1
ATOM 645 N N . ASP A 1 92 ? -3.772 -5.820 -14.537 1.00 74.12 92 ASP A N 1
ATOM 646 C CA . ASP A 1 92 ? -3.761 -7.276 -14.401 1.00 74.12 92 ASP A CA 1
ATOM 647 C C . ASP A 1 92 ? -2.393 -7.809 -13.894 1.00 74.12 92 ASP A C 1
ATOM 649 O O . ASP A 1 92 ? -1.342 -7.433 -14.413 1.00 74.12 92 ASP A O 1
ATOM 653 N N . GLY A 1 93 ? -2.396 -8.747 -12.939 1.00 76.81 93 GLY A N 1
ATOM 654 C CA . GLY A 1 93 ? -1.211 -9.446 -12.410 1.00 76.81 93 GLY A CA 1
ATOM 655 C C . GLY A 1 93 ? -0.982 -9.233 -10.911 1.00 76.81 93 GLY A C 1
ATOM 656 O O . GLY A 1 93 ? -1.341 -8.195 -10.353 1.00 76.81 93 GLY A O 1
ATOM 657 N N . ASP A 1 94 ? -0.389 -10.216 -10.236 1.00 83.50 94 ASP A N 1
ATOM 658 C CA . ASP A 1 94 ? -0.169 -10.143 -8.791 1.00 83.50 94 ASP A CA 1
ATOM 659 C C . ASP A 1 94 ? 0.917 -9.117 -8.458 1.00 83.50 94 ASP A C 1
ATOM 661 O O . ASP A 1 94 ? 1.964 -9.035 -9.101 1.00 83.50 94 ASP A O 1
ATOM 665 N N . THR A 1 95 ? 0.685 -8.321 -7.417 1.00 84.06 95 THR A N 1
ATOM 666 C CA . THR A 1 95 ? 1.622 -7.296 -6.958 1.00 84.06 95 THR A CA 1
ATOM 667 C C . THR A 1 95 ? 2.203 -7.688 -5.609 1.00 84.06 95 THR A C 1
ATOM 669 O O . THR A 1 95 ? 1.500 -7.717 -4.600 1.00 84.06 95 THR A O 1
ATOM 672 N N . ASN A 1 96 ? 3.518 -7.899 -5.558 1.00 87.00 96 ASN A N 1
ATOM 673 C CA . ASN A 1 96 ? 4.255 -8.009 -4.305 1.00 87.00 96 ASN A CA 1
ATOM 674 C C . ASN A 1 96 ? 5.198 -6.818 -4.142 1.00 87.00 96 ASN A C 1
ATOM 676 O O . ASN A 1 96 ? 6.161 -6.644 -4.894 1.00 87.00 96 ASN A O 1
ATOM 680 N N . LEU A 1 97 ? 4.962 -6.020 -3.108 1.00 87.31 97 LEU A N 1
ATOM 681 C CA . LEU A 1 97 ? 5.816 -4.900 -2.749 1.00 87.31 97 LEU A CA 1
ATOM 682 C C . LEU A 1 97 ? 6.426 -5.147 -1.371 1.00 87.31 97 LEU A C 1
ATOM 684 O O . LEU A 1 97 ? 5.725 -5.271 -0.370 1.00 87.31 97 LEU A O 1
ATOM 688 N N . MET A 1 98 ? 7.753 -5.209 -1.327 1.00 88.69 98 MET A N 1
ATOM 689 C CA . MET A 1 98 ? 8.528 -5.280 -0.097 1.00 88.69 98 MET A CA 1
ATOM 690 C C . MET A 1 98 ? 9.363 -4.013 0.050 1.00 88.69 98 MET A C 1
ATOM 692 O O . MET A 1 98 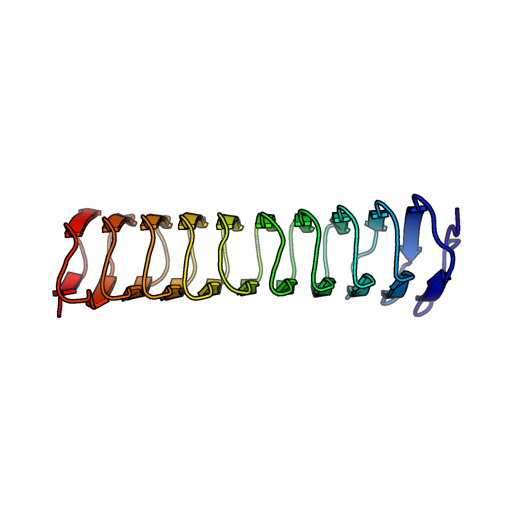? 10.251 -3.744 -0.762 1.00 88.69 98 MET A O 1
ATOM 696 N N . CYS A 1 99 ? 9.093 -3.252 1.104 1.00 84.56 99 CYS A N 1
ATOM 697 C CA . CYS A 1 99 ? 9.839 -2.053 1.453 1.00 84.56 99 CYS A CA 1
ATOM 698 C C . CYS A 1 99 ? 10.515 -2.242 2.814 1.00 84.56 99 CYS A C 1
ATOM 700 O O . CYS A 1 99 ? 9.878 -2.634 3.793 1.00 84.56 99 CYS A O 1
ATOM 702 N N . SER A 1 100 ? 11.818 -1.990 2.883 1.00 84.94 100 SER A N 1
ATOM 703 C CA . SER A 1 100 ? 12.566 -1.971 4.139 1.00 84.94 100 SER A CA 1
ATOM 704 C C . SER A 1 100 ? 13.381 -0.692 4.241 1.00 84.94 100 SER A C 1
ATOM 706 O O . SER A 1 100 ? 14.298 -0.470 3.444 1.00 84.94 100 SER A O 1
ATOM 708 N N . CYS A 1 101 ? 13.048 0.133 5.226 1.00 79.38 101 CYS A N 1
ATOM 709 C CA . CYS A 1 101 ? 13.748 1.378 5.520 1.00 79.38 101 CYS A CA 1
ATOM 710 C C . CYS A 1 101 ? 14.731 1.174 6.679 1.00 79.38 101 CYS A C 1
ATOM 712 O O . CYS A 1 101 ? 14.513 0.322 7.544 1.00 79.38 101 CYS A O 1
ATOM 714 N N . GLY A 1 102 ? 15.840 1.918 6.667 1.00 72.69 102 GLY A N 1
ATOM 715 C CA . GLY A 1 102 ? 16.793 1.923 7.772 1.00 72.69 102 GLY A CA 1
ATOM 716 C C . GLY A 1 102 ? 16.291 2.723 8.968 1.00 72.69 102 GLY A C 1
ATOM 717 O O . GLY A 1 102 ? 15.110 3.028 9.070 1.00 72.69 102 GLY A O 1
ATOM 718 N N . SER A 1 103 ? 17.200 2.992 9.901 1.00 72.12 103 SER A N 1
ATOM 719 C CA . SER A 1 103 ? 16.894 3.388 11.274 1.00 72.12 103 SER A CA 1
ATOM 720 C C . SER A 1 103 ? 16.161 4.716 11.435 1.00 72.12 103 SER A C 1
ATOM 722 O O . SER A 1 103 ? 15.319 4.765 12.324 1.00 72.12 103 SER A O 1
ATOM 724 N N . ASN A 1 104 ? 16.462 5.737 10.627 1.00 79.19 104 ASN A N 1
ATOM 725 C CA . ASN A 1 104 ? 15.959 7.095 10.836 1.00 79.19 104 ASN A CA 1
ATOM 726 C C . ASN A 1 104 ? 15.407 7.726 9.546 1.00 79.19 104 ASN A C 1
ATOM 728 O O . ASN A 1 104 ? 16.038 7.624 8.491 1.00 79.19 104 ASN A O 1
ATOM 732 N N . GLY A 1 105 ? 14.317 8.483 9.665 1.00 78.38 105 GLY A N 1
ATOM 733 C CA . GLY A 1 105 ? 13.762 9.327 8.599 1.00 78.38 105 GLY A CA 1
ATOM 734 C C . GLY A 1 105 ? 12.297 9.025 8.312 1.00 78.38 105 GLY A C 1
ATOM 735 O O . GLY A 1 105 ? 11.829 7.903 8.521 1.00 78.38 105 GLY A O 1
ATOM 736 N N . ASP A 1 106 ? 11.574 10.024 7.814 1.00 84.94 106 ASP A N 1
ATOM 737 C CA . ASP A 1 106 ? 10.150 9.873 7.541 1.00 84.94 106 ASP A CA 1
ATOM 738 C C . ASP A 1 106 ? 9.954 9.005 6.296 1.00 84.94 106 ASP A C 1
ATOM 740 O O . ASP A 1 106 ? 10.646 9.154 5.284 1.00 84.94 106 ASP A O 1
ATOM 744 N N . THR A 1 107 ? 8.984 8.094 6.332 1.00 85.62 107 THR A N 1
ATOM 745 C CA . THR A 1 107 ? 8.641 7.272 5.171 1.00 85.62 107 THR A CA 1
ATOM 746 C C . THR A 1 107 ? 7.228 7.549 4.685 1.00 85.62 107 THR A C 1
ATOM 748 O O . THR A 1 107 ? 6.253 7.303 5.387 1.00 85.62 107 THR A O 1
ATOM 751 N N . ASN A 1 108 ? 7.107 7.957 3.423 1.00 87.94 108 ASN A N 1
ATOM 752 C CA . ASN A 1 108 ? 5.842 8.007 2.702 1.00 87.94 108 ASN A CA 1
ATOM 753 C C . ASN A 1 108 ? 5.817 6.919 1.627 1.00 87.94 108 ASN A C 1
ATOM 755 O O . ASN A 1 108 ? 6.576 6.960 0.653 1.00 87.94 108 ASN A O 1
ATOM 759 N N . LEU A 1 109 ? 4.905 5.961 1.772 1.00 88.38 109 LEU A N 1
ATOM 760 C CA . LEU A 1 109 ? 4.657 4.929 0.777 1.00 88.38 109 LEU A CA 1
ATOM 761 C C . LEU A 1 109 ? 3.252 5.076 0.201 1.00 88.38 109 LEU A C 1
ATOM 763 O O . LEU A 1 109 ? 2.261 5.007 0.921 1.00 88.38 109 LEU A O 1
ATOM 767 N N . MET A 1 110 ? 3.170 5.229 -1.117 1.00 89.56 110 MET A N 1
ATOM 768 C CA . MET A 1 110 ? 1.920 5.196 -1.863 1.00 89.56 110 MET A CA 1
ATOM 769 C C . MET A 1 110 ? 1.951 4.035 -2.849 1.00 89.56 110 MET A C 1
ATOM 771 O O . MET A 1 110 ? 2.811 3.978 -3.730 1.00 89.56 110 MET A O 1
ATOM 775 N N . CYS A 1 111 ? 0.998 3.124 -2.702 1.00 85.69 111 CYS A N 1
ATOM 776 C CA . CYS A 1 111 ? 0.800 1.988 -3.585 1.00 85.69 111 CYS A CA 1
ATOM 777 C C . CYS A 1 111 ? -0.611 2.048 -4.176 1.00 85.69 111 CYS A C 1
ATOM 779 O O . CYS A 1 111 ? -1.599 2.126 -3.443 1.00 85.69 111 CYS A O 1
ATOM 781 N N . SER A 1 112 ? -0.706 2.037 -5.501 1.00 85.69 112 SER A N 1
ATOM 782 C CA . SER A 1 112 ? -1.967 1.926 -6.230 1.00 85.69 112 SER A CA 1
ATOM 783 C C . SER A 1 112 ? -1.897 0.732 -7.168 1.00 85.69 112 SER A C 1
ATOM 785 O O . SER A 1 112 ? -1.068 0.713 -8.080 1.00 85.69 112 SER A O 1
ATOM 787 N N . CYS A 1 113 ? -2.759 -0.250 -6.933 1.00 80.00 113 CYS A N 1
ATOM 788 C CA . CYS A 1 113 ? -2.899 -1.434 -7.773 1.00 80.00 113 CYS A CA 1
ATOM 789 C C . CYS A 1 113 ? -4.151 -1.302 -8.648 1.00 80.00 113 CYS A C 1
ATOM 791 O O . CYS A 1 113 ? -5.129 -0.665 -8.244 1.00 80.00 113 CYS A O 1
ATOM 793 N N . GLY A 1 114 ? -4.110 -1.873 -9.854 1.00 72.06 114 GLY A N 1
ATOM 794 C CA . GLY A 1 114 ? -5.240 -1.872 -10.776 1.00 72.06 114 GLY A CA 1
ATOM 795 C C . GLY A 1 114 ? -6.381 -2.792 -10.350 1.00 72.06 114 GLY A C 1
ATOM 796 O O . GLY A 1 114 ? -6.523 -3.162 -9.186 1.00 72.06 114 GLY A O 1
ATOM 797 N N . SER A 1 115 ? -7.245 -3.104 -11.312 1.00 69.31 115 SER A N 1
ATOM 798 C CA . SER A 1 115 ? -8.500 -3.827 -11.096 1.00 69.31 115 SER A CA 1
ATOM 799 C C . SER A 1 115 ? -8.333 -5.312 -10.810 1.00 69.31 115 SER A C 1
ATOM 801 O O . SER A 1 115 ? -9.317 -5.947 -10.478 1.00 69.31 115 SER A O 1
ATOM 803 N N . ASP A 1 116 ? -7.143 -5.865 -11.008 1.00 71.81 116 ASP A N 1
ATOM 804 C CA . ASP A 1 116 ? -6.962 -7.287 -11.200 1.00 71.81 116 ASP A CA 1
ATOM 805 C C . ASP A 1 116 ? -5.526 -7.732 -10.779 1.00 71.81 116 ASP A C 1
ATOM 807 O O . ASP A 1 116 ? -4.737 -8.185 -11.585 1.00 71.81 116 ASP A O 1
ATOM 811 N N . GLY A 1 117 ? -5.183 -7.772 -9.490 1.00 74.75 117 GLY A N 1
ATOM 812 C CA . GLY A 1 117 ? -3.970 -8.430 -8.935 1.00 74.75 117 GLY A CA 1
ATOM 813 C C . GLY A 1 117 ? -4.141 -8.868 -7.478 1.00 74.75 117 GLY A C 1
ATOM 814 O O . GLY A 1 117 ? -4.683 -8.055 -6.730 1.00 74.75 117 GLY A O 1
ATOM 815 N N . ASP A 1 118 ? -3.713 -10.061 -7.026 1.00 83.38 118 ASP A N 1
ATOM 816 C CA . ASP A 1 118 ? -3.571 -10.233 -5.565 1.00 83.38 118 ASP A CA 1
ATOM 817 C C . ASP A 1 118 ? -2.496 -9.246 -5.103 1.00 83.38 118 ASP A C 1
ATOM 819 O O . ASP A 1 118 ? -1.458 -9.091 -5.753 1.00 83.38 118 ASP A O 1
ATOM 823 N N . THR A 1 119 ? -2.741 -8.531 -4.005 1.00 84.88 119 THR A N 1
ATOM 824 C CA . THR A 1 119 ? -1.807 -7.505 -3.525 1.00 84.88 119 THR A CA 1
ATOM 825 C C . THR A 1 119 ? -1.216 -7.917 -2.188 1.00 84.88 119 THR A C 1
ATOM 827 O O . THR A 1 119 ? -1.912 -7.953 -1.175 1.00 84.88 119 THR A O 1
ATOM 830 N N . ASN A 1 120 ? 0.096 -8.159 -2.162 1.00 87.56 120 ASN A N 1
ATOM 831 C CA . ASN A 1 120 ? 0.852 -8.341 -0.928 1.00 87.56 120 ASN A CA 1
ATOM 832 C C . ASN A 1 120 ? 1.812 -7.170 -0.727 1.00 87.56 120 ASN A C 1
ATOM 834 O O . ASN A 1 120 ? 2.786 -6.995 -1.463 1.00 87.56 120 ASN A O 1
ATOM 838 N N . LEU A 1 121 ? 1.571 -6.388 0.319 1.00 88.44 121 LEU A N 1
ATOM 839 C CA . LEU A 1 121 ? 2.415 -5.265 0.696 1.00 88.44 121 LEU A CA 1
ATOM 840 C C . LEU A 1 121 ? 3.038 -5.528 2.065 1.00 88.44 121 LEU A C 1
ATOM 842 O O . LEU A 1 121 ? 2.339 -5.635 3.068 1.00 88.44 121 LEU A O 1
ATOM 846 N N . MET A 1 122 ? 4.364 -5.628 2.107 1.00 89.31 122 MET A N 1
ATOM 847 C CA . MET A 1 122 ? 5.130 -5.806 3.335 1.00 89.31 122 MET A CA 1
ATOM 848 C C . MET A 1 122 ? 6.080 -4.634 3.532 1.00 89.31 122 MET A C 1
ATOM 850 O O . MET A 1 122 ? 6.983 -4.403 2.726 1.00 89.31 122 MET A O 1
ATOM 854 N N . CYS A 1 123 ? 5.897 -3.921 4.635 1.00 85.69 123 CYS A N 1
ATOM 855 C CA . CYS A 1 123 ? 6.713 -2.773 4.983 1.00 85.69 123 CYS A CA 1
ATOM 856 C C . CYS A 1 123 ? 7.317 -2.946 6.372 1.00 85.69 123 CYS A C 1
ATOM 858 O O . CYS A 1 123 ? 6.606 -3.241 7.333 1.00 85.69 123 CYS A O 1
ATOM 860 N N . SER A 1 124 ? 8.631 -2.752 6.463 1.00 85.31 124 SER A N 1
ATOM 861 C CA . SER A 1 124 ? 9.363 -2.688 7.725 1.00 85.31 124 SER A CA 1
ATOM 862 C C . SER A 1 124 ? 10.119 -1.370 7.782 1.00 85.31 124 SER A C 1
ATOM 864 O O . SER A 1 124 ? 11.006 -1.127 6.961 1.00 85.31 124 SER A O 1
ATOM 866 N N . TYR A 1 125 ? 9.786 -0.542 8.759 1.00 81.81 125 TYR A N 1
ATOM 867 C CA . TYR A 1 125 ? 10.414 0.754 8.979 1.00 81.81 125 TYR A CA 1
ATOM 868 C C . TYR A 1 125 ? 11.343 0.694 10.193 1.00 81.81 125 TYR A C 1
ATOM 870 O O . TYR A 1 125 ? 11.196 -0.179 11.055 1.00 81.81 125 TYR A O 1
ATOM 878 N N . GLY A 1 126 ? 12.354 1.564 10.205 1.00 73.06 126 GLY A N 1
ATOM 879 C CA . GLY A 1 126 ? 13.346 1.628 11.270 1.00 73.06 126 GLY A CA 1
ATOM 880 C C . GLY A 1 126 ? 12.809 2.190 12.573 1.00 73.06 126 GLY A C 1
ATOM 881 O O . GLY A 1 126 ? 11.605 2.292 12.780 1.00 73.06 126 GLY A O 1
ATOM 882 N N . SER A 1 127 ? 13.742 2.490 13.472 1.00 74.56 127 SER A N 1
ATOM 883 C CA . SER A 1 127 ? 13.466 2.880 14.848 1.00 74.56 127 SER A CA 1
ATOM 884 C C . SER A 1 127 ? 12.800 4.241 14.979 1.00 74.56 127 SER A C 1
ATOM 886 O O . SER A 1 127 ? 11.948 4.338 15.848 1.00 74.56 127 SER A O 1
ATOM 888 N N . ASP A 1 128 ? 13.157 5.224 14.149 1.00 80.81 128 ASP A N 1
ATOM 889 C CA . ASP A 1 128 ? 12.781 6.626 14.347 1.00 80.81 128 ASP A CA 1
ATOM 890 C C . ASP A 1 128 ? 12.233 7.241 13.040 1.00 80.81 128 ASP A C 1
ATOM 892 O O . ASP A 1 128 ? 12.885 7.165 11.994 1.00 80.81 128 ASP A O 1
ATOM 896 N N . GLY A 1 129 ? 11.083 7.917 13.105 1.00 80.31 129 GLY A N 1
ATOM 897 C CA . GLY A 1 129 ? 10.522 8.711 12.000 1.00 80.31 129 GLY A CA 1
ATOM 898 C C . GLY A 1 129 ? 9.048 8.424 11.725 1.00 80.31 129 GLY A C 1
ATOM 899 O O . GLY A 1 129 ? 8.545 7.335 12.009 1.00 80.31 129 GLY A O 1
ATOM 900 N N . ASP A 1 130 ? 8.351 9.402 11.151 1.00 85.56 130 ASP A N 1
ATOM 901 C CA . ASP A 1 130 ? 6.925 9.268 10.871 1.00 85.56 130 ASP A CA 1
ATOM 902 C C . ASP A 1 130 ? 6.698 8.367 9.651 1.00 85.56 130 ASP A C 1
ATOM 904 O O . ASP A 1 130 ? 7.394 8.439 8.635 1.00 85.56 130 ASP A O 1
ATOM 908 N N . THR A 1 131 ? 5.683 7.511 9.723 1.00 86.38 131 THR A N 1
ATOM 909 C CA . THR A 1 131 ? 5.308 6.603 8.637 1.00 86.38 131 THR A CA 1
ATOM 910 C C . THR A 1 131 ? 3.928 6.960 8.102 1.00 86.38 131 THR A C 1
ATOM 912 O O . THR A 1 131 ? 2.929 6.849 8.807 1.00 86.38 131 THR A O 1
ATOM 915 N N . ASN A 1 132 ? 3.838 7.303 6.818 1.00 87.88 132 ASN A N 1
ATOM 916 C CA . ASN A 1 132 ? 2.570 7.404 6.103 1.00 87.88 132 ASN A CA 1
ATOM 917 C C . ASN A 1 132 ? 2.495 6.329 5.022 1.00 87.88 132 ASN A C 1
ATOM 919 O O . ASN A 1 132 ? 3.240 6.356 4.040 1.00 87.88 132 ASN A O 1
ATOM 923 N N . LEU A 1 133 ? 1.554 5.404 5.171 1.00 88.56 133 LEU A N 1
ATOM 924 C CA . LEU A 1 133 ? 1.309 4.345 4.204 1.00 88.56 133 LEU A CA 1
ATOM 925 C C . LEU A 1 133 ? -0.097 4.492 3.621 1.00 88.56 133 LEU A C 1
ATOM 927 O O . LEU A 1 133 ? -1.091 4.482 4.341 1.00 88.56 133 LEU A O 1
ATOM 931 N N . MET A 1 134 ? -0.179 4.631 2.302 1.00 89.62 134 MET A N 1
ATOM 932 C CA . MET A 1 134 ? -1.430 4.659 1.557 1.00 89.62 134 MET A CA 1
ATOM 933 C C . MET A 1 134 ? -1.446 3.513 0.553 1.00 89.62 134 MET A C 1
ATOM 935 O O . MET A 1 134 ? -0.600 3.444 -0.340 1.00 89.62 134 MET A O 1
ATOM 939 N N . CYS A 1 135 ? -2.429 2.631 0.688 1.00 85.75 135 CYS A N 1
ATOM 940 C CA . CYS A 1 135 ? -2.665 1.527 -0.227 1.00 85.75 135 CYS A CA 1
ATOM 941 C C . CYS A 1 135 ? -4.080 1.635 -0.799 1.00 85.75 135 CYS A C 1
ATOM 943 O O . CYS A 1 135 ? -5.052 1.728 -0.048 1.00 85.75 135 CYS A O 1
ATOM 945 N N . SER A 1 136 ? -4.180 1.657 -2.127 1.00 86.12 136 SER A N 1
ATOM 946 C CA . SER A 1 136 ? -5.447 1.605 -2.849 1.00 86.12 136 SER A CA 1
ATOM 947 C C . SER A 1 136 ? -5.416 0.429 -3.815 1.00 86.12 136 SER A C 1
ATOM 949 O O . SER A 1 136 ? -4.645 0.446 -4.775 1.00 86.12 136 SER A O 1
ATOM 951 N N . CYS A 1 137 ? -6.271 -0.559 -3.580 1.00 80.56 137 CYS A N 1
ATOM 952 C CA . CYS A 1 137 ? -6.453 -1.705 -4.465 1.00 80.56 137 CYS A CA 1
ATOM 953 C C . CYS A 1 137 ? -7.761 -1.575 -5.252 1.00 80.56 137 CYS A C 1
ATOM 955 O O . CYS A 1 137 ? -8.742 -1.009 -4.759 1.00 80.56 137 CYS A O 1
ATOM 957 N N . GLY A 1 138 ? -7.773 -2.097 -6.481 1.00 72.19 138 GLY A N 1
ATOM 958 C CA . GLY A 1 138 ? -8.992 -2.264 -7.263 1.00 72.19 138 GLY A CA 1
ATOM 959 C C . GLY A 1 138 ? -9.921 -3.345 -6.701 1.00 72.19 138 GLY A C 1
ATOM 960 O O . GLY A 1 138 ? -9.785 -3.799 -5.568 1.00 72.19 138 GLY A O 1
ATOM 961 N N . SER A 1 139 ? -10.927 -3.707 -7.487 1.00 69.62 139 SER A N 1
ATOM 962 C CA . SER A 1 139 ? -11.978 -4.677 -7.147 1.00 69.62 139 SER A CA 1
ATOM 963 C C . SER A 1 139 ? -11.545 -6.138 -7.346 1.00 69.62 139 SER A C 1
ATOM 965 O O . SER A 1 139 ? -10.790 -6.412 -8.261 1.00 69.62 139 SER A O 1
ATOM 967 N N . ASN A 1 140 ? -12.135 -7.073 -6.596 1.00 68.44 140 ASN A N 1
ATOM 968 C CA . ASN A 1 140 ? -12.194 -8.523 -6.861 1.00 68.44 140 ASN A CA 1
ATOM 969 C C . ASN A 1 140 ? -11.067 -9.434 -6.352 1.00 68.44 140 ASN A C 1
ATOM 971 O O . ASN A 1 140 ? -10.909 -10.506 -6.941 1.00 68.44 140 ASN A O 1
ATOM 975 N N . ARG A 1 141 ? -10.281 -9.074 -5.323 1.00 72.38 141 ARG A N 1
ATOM 976 C CA . ARG A 1 141 ? -9.086 -9.853 -4.920 1.00 72.38 141 ARG A CA 1
ATOM 977 C C . ARG A 1 141 ? -8.651 -9.715 -3.472 1.00 72.38 141 ARG A C 1
ATOM 979 O O . ARG A 1 141 ? -9.026 -8.767 -2.783 1.00 72.38 141 ARG A O 1
ATOM 986 N N . ASP A 1 142 ? -7.773 -10.631 -3.071 1.00 83.31 142 ASP A N 1
ATOM 987 C CA . ASP A 1 142 ? -7.232 -10.659 -1.726 1.00 83.31 142 ASP A CA 1
ATOM 988 C C . ASP A 1 142 ? -6.130 -9.603 -1.555 1.00 83.31 142 ASP A C 1
ATOM 990 O O . ASP A 1 142 ? -5.191 -9.481 -2.351 1.00 83.31 142 ASP A O 1
ATOM 994 N N . THR A 1 143 ? -6.233 -8.824 -0.480 1.00 85.06 143 THR A N 1
ATOM 995 C CA . THR A 1 143 ? -5.223 -7.834 -0.092 1.00 85.06 143 THR A CA 1
ATOM 996 C C . THR A 1 143 ? -4.608 -8.230 1.241 1.00 85.06 143 THR A C 1
ATOM 998 O O . THR A 1 143 ? -5.278 -8.230 2.273 1.00 85.06 143 THR A O 1
ATOM 1001 N N . ASN A 1 144 ? -3.304 -8.510 1.249 1.00 87.31 144 ASN A N 1
ATOM 1002 C CA . ASN A 1 144 ? -2.540 -8.701 2.477 1.00 87.31 144 ASN A CA 1
ATOM 1003 C C . ASN A 1 144 ? -1.583 -7.531 2.681 1.00 87.31 144 ASN A C 1
ATOM 1005 O O . ASN A 1 144 ? -0.617 -7.345 1.938 1.00 87.31 144 ASN A O 1
ATOM 1009 N N . LEU A 1 145 ? -1.819 -6.767 3.739 1.00 88.19 145 LEU A N 1
ATOM 1010 C CA . LEU A 1 145 ? -0.989 -5.637 4.113 1.00 88.19 145 LEU A CA 1
ATOM 1011 C C . LEU A 1 145 ? -0.355 -5.902 5.477 1.00 88.19 145 LEU A C 1
ATOM 1013 O O . LEU A 1 145 ? -1.040 -6.095 6.478 1.00 88.19 145 LEU A O 1
ATOM 1017 N N . MET A 1 146 ? 0.974 -5.919 5.513 1.00 88.62 146 MET A N 1
ATOM 1018 C CA . MET A 1 146 ? 1.758 -6.052 6.733 1.00 88.62 146 MET A CA 1
ATOM 1019 C C . MET A 1 146 ? 2.643 -4.824 6.908 1.00 88.62 146 MET A C 1
ATOM 1021 O O . MET A 1 146 ? 3.508 -4.544 6.079 1.00 88.62 146 MET A O 1
ATOM 1025 N N . CYS A 1 147 ? 2.445 -4.115 8.012 1.00 85.00 147 CYS A N 1
ATOM 1026 C CA . CYS A 1 147 ? 3.228 -2.943 8.375 1.00 85.00 147 CYS A CA 1
ATOM 1027 C C . CYS A 1 147 ? 3.871 -3.160 9.745 1.00 85.00 147 CYS A C 1
ATOM 1029 O O . CYS A 1 147 ? 3.189 -3.485 10.717 1.00 85.00 147 CYS A O 1
ATOM 1031 N N . SER A 1 148 ? 5.188 -3.007 9.823 1.00 85.12 148 SER A N 1
ATOM 1032 C CA . SER A 1 148 ? 5.936 -3.012 11.078 1.00 85.12 148 SER A CA 1
ATOM 1033 C C . SER A 1 148 ? 6.748 -1.731 11.184 1.00 85.12 148 SER A C 1
ATOM 1035 O O . SER A 1 148 ? 7.678 -1.539 10.403 1.00 85.12 148 SER A O 1
ATOM 1037 N N . CYS A 1 149 ? 6.402 -0.866 12.134 1.00 80.38 149 CYS A N 1
ATOM 1038 C CA . CYS A 1 149 ? 7.185 0.333 12.439 1.00 80.38 149 CYS A CA 1
ATOM 1039 C C . CYS A 1 149 ? 8.043 0.089 13.682 1.00 80.38 149 CYS A C 1
ATOM 1041 O O . CYS A 1 149 ? 7.671 -0.709 14.551 1.00 80.38 149 CYS A O 1
ATOM 1043 N N . GLY A 1 150 ? 9.200 0.749 13.753 1.00 72.69 150 GLY A N 1
ATOM 1044 C CA . GLY A 1 150 ? 10.072 0.690 14.917 1.00 72.69 150 GLY A CA 1
ATOM 1045 C C . GLY A 1 150 ? 9.559 1.518 16.088 1.00 72.69 150 GLY A C 1
ATOM 1046 O O . GLY A 1 150 ? 8.357 1.698 16.263 1.00 72.69 150 GLY A O 1
ATOM 1047 N N . SER A 1 151 ? 10.490 1.899 16.958 1.00 72.94 151 SER A N 1
ATOM 1048 C CA . SER A 1 151 ? 10.222 2.352 18.317 1.00 72.94 151 SER A CA 1
ATOM 1049 C C . SER A 1 151 ? 9.518 3.693 18.420 1.00 72.94 151 SER A C 1
ATOM 1051 O O . SER A 1 151 ? 8.686 3.777 19.305 1.00 72.94 151 SER A O 1
ATOM 1053 N N . ASP A 1 152 ? 9.829 4.672 17.576 1.00 79.25 152 ASP A N 1
ATOM 1054 C CA . ASP A 1 152 ? 9.492 6.080 17.775 1.00 79.25 152 ASP A CA 1
ATOM 1055 C C . ASP A 1 152 ? 8.974 6.704 16.459 1.00 79.25 152 ASP A C 1
ATOM 1057 O O . ASP A 1 152 ? 9.651 6.648 15.431 1.00 79.25 152 ASP A O 1
ATOM 1061 N N . GLY A 1 153 ? 7.804 7.348 16.490 1.00 78.75 153 GLY A N 1
ATOM 1062 C CA . GLY A 1 153 ? 7.252 8.119 15.363 1.00 78.75 153 GLY A CA 1
ATOM 1063 C C . GLY A 1 153 ? 5.771 7.852 15.103 1.00 78.75 153 GLY A C 1
ATOM 1064 O O . GLY A 1 153 ? 5.261 6.762 15.377 1.00 78.75 153 GLY A O 1
ATOM 1065 N N . ASP A 1 154 ? 5.066 8.846 14.567 1.00 84.44 154 ASP A N 1
ATOM 1066 C CA . ASP A 1 154 ? 3.639 8.715 14.288 1.00 84.44 154 ASP A CA 1
ATOM 1067 C C . ASP A 1 154 ? 3.426 7.823 13.060 1.00 84.44 154 ASP A C 1
ATOM 1069 O O . ASP A 1 154 ? 4.141 7.910 12.060 1.00 84.44 154 ASP A O 1
ATOM 1073 N N . THR A 1 155 ? 2.409 6.960 13.096 1.00 85.12 155 THR A N 1
ATOM 1074 C CA . THR A 1 155 ? 2.023 6.156 11.934 1.00 85.12 155 THR A CA 1
ATOM 1075 C C . THR A 1 155 ? 0.610 6.473 11.472 1.00 85.12 155 THR A C 1
ATOM 1077 O O . THR A 1 155 ? -0.366 6.234 12.183 1.00 85.12 155 THR A O 1
ATOM 1080 N N . ASN A 1 156 ? 0.485 6.915 10.221 1.00 87.81 156 ASN A N 1
ATOM 1081 C CA . ASN A 1 156 ? -0.790 6.995 9.522 1.00 87.81 156 ASN A CA 1
ATOM 1082 C C . ASN A 1 156 ? -0.863 5.918 8.442 1.00 87.81 156 ASN A C 1
ATOM 1084 O O . ASN A 1 156 ? -0.090 5.914 7.483 1.00 87.81 156 ASN A O 1
ATOM 1088 N N . LEU A 1 157 ? -1.841 5.030 8.566 1.00 88.19 157 LEU A N 1
ATOM 1089 C CA . LEU A 1 157 ? -2.104 3.990 7.589 1.00 88.19 157 LEU A CA 1
ATOM 1090 C C . LEU A 1 157 ? -3.502 4.170 7.003 1.00 88.19 157 LEU A C 1
ATOM 1092 O O . LEU A 1 157 ? -4.497 4.201 7.725 1.00 88.19 157 LEU A O 1
ATOM 1096 N N . MET A 1 158 ? -3.575 4.286 5.681 1.00 88.88 158 MET A N 1
ATOM 1097 C CA . MET A 1 158 ? -4.821 4.341 4.932 1.00 88.88 158 MET A CA 1
ATOM 1098 C C . MET A 1 158 ? -4.873 3.182 3.944 1.00 88.88 158 MET A C 1
ATOM 1100 O O . MET A 1 158 ? -4.022 3.072 3.061 1.00 88.88 158 MET A O 1
ATOM 1104 N N . CYS A 1 159 ? -5.886 2.334 4.086 1.00 85.12 159 CYS A N 1
ATOM 1105 C CA . CYS A 1 159 ? -6.137 1.222 3.179 1.00 85.12 159 CYS A CA 1
ATOM 1106 C C . CYS A 1 159 ? -7.533 1.361 2.567 1.00 85.12 159 CYS A C 1
ATOM 1108 O O . CYS A 1 159 ? -8.516 1.522 3.294 1.00 85.12 159 CYS A O 1
ATOM 1110 N N . SER A 1 160 ? -7.618 1.314 1.240 1.00 85.38 160 SER A N 1
ATOM 1111 C CA . SER A 1 160 ? -8.883 1.267 0.513 1.00 85.38 160 SER A CA 1
ATOM 1112 C C . SER A 1 160 ? -8.856 0.102 -0.466 1.00 85.38 160 SER A C 1
ATOM 1114 O O . SER A 1 160 ? -8.071 0.121 -1.413 1.00 85.38 160 SER A O 1
ATOM 1116 N N . CYS A 1 161 ? -9.731 -0.878 -0.268 1.00 79.25 161 CYS A N 1
ATOM 1117 C CA . CYS A 1 161 ? -9.898 -1.998 -1.197 1.00 79.25 161 CYS A CA 1
ATOM 1118 C C . CYS A 1 161 ? -11.207 -1.850 -1.981 1.00 79.25 161 CYS A C 1
ATOM 1120 O O . CYS A 1 161 ? -12.160 -1.228 -1.500 1.00 79.25 161 CYS A O 1
ATOM 1122 N N . GLY A 1 162 ? -11.237 -2.386 -3.205 1.00 71.31 162 GLY A N 1
ATOM 1123 C CA . GLY A 1 162 ? -12.425 -2.411 -4.054 1.00 71.31 162 GLY A CA 1
ATOM 1124 C C . GLY A 1 162 ? -13.499 -3.388 -3.569 1.00 71.31 162 GLY A C 1
ATOM 1125 O O . GLY A 1 162 ? -13.454 -3.859 -2.440 1.00 71.31 162 GLY A O 1
ATOM 1126 N N . SER A 1 163 ? -14.497 -3.637 -4.424 1.00 68.44 163 SER A N 1
ATOM 1127 C CA . SER A 1 163 ? -15.789 -4.223 -4.042 1.00 68.44 163 SER A CA 1
ATOM 1128 C C . SER A 1 163 ? -15.736 -5.651 -3.505 1.00 68.44 163 SER A C 1
ATOM 1130 O O . SER A 1 163 ? -16.502 -5.921 -2.589 1.00 68.44 163 SER A O 1
ATOM 1132 N N . ASP A 1 164 ? -14.869 -6.516 -4.044 1.00 74.50 164 ASP A N 1
ATOM 1133 C CA . ASP A 1 164 ? -14.858 -7.943 -3.698 1.00 74.50 164 ASP A CA 1
ATOM 1134 C C . ASP A 1 164 ? -13.435 -8.409 -3.298 1.00 74.50 164 ASP A C 1
ATOM 1136 O O . ASP A 1 164 ? -12.461 -7.918 -3.880 1.00 74.50 164 ASP A O 1
ATOM 1140 N N . GLY A 1 165 ? -13.316 -9.359 -2.358 1.00 76.81 165 GLY A N 1
ATOM 1141 C CA . GLY A 1 165 ? -12.070 -10.059 -1.977 1.00 76.81 165 GLY A CA 1
ATOM 1142 C C . GLY A 1 165 ? -11.663 -9.915 -0.501 1.00 76.81 165 GLY A C 1
ATOM 1143 O O . GLY A 1 165 ? -12.036 -8.944 0.162 1.00 76.81 165 GLY A O 1
ATOM 1144 N N . ASP A 1 166 ? -10.901 -10.877 0.034 1.00 82.88 166 ASP A N 1
ATOM 1145 C CA . ASP A 1 166 ? -10.565 -10.897 1.462 1.00 82.88 166 ASP A CA 1
ATOM 1146 C C . ASP A 1 166 ? -9.451 -9.892 1.777 1.00 82.88 166 ASP A C 1
ATOM 1148 O O . ASP A 1 166 ? -8.436 -9.798 1.084 1.00 82.88 166 ASP A O 1
ATOM 1152 N N . THR A 1 167 ? -9.579 -9.146 2.873 1.00 83.88 167 THR A N 1
ATOM 1153 C CA . THR A 1 167 ? -8.512 -8.239 3.315 1.00 83.88 167 THR A CA 1
ATOM 1154 C C . THR A 1 167 ? -7.932 -8.663 4.655 1.00 83.88 167 THR A C 1
ATOM 1156 O O . THR A 1 167 ? -8.620 -8.684 5.673 1.00 83.88 167 THR A O 1
ATOM 1159 N N . ASN A 1 168 ? -6.625 -8.925 4.690 1.00 86.56 168 ASN A N 1
ATOM 1160 C CA . ASN A 1 168 ? -5.882 -9.092 5.933 1.00 86.56 168 ASN A CA 1
ATOM 1161 C C . ASN A 1 168 ? -4.928 -7.919 6.135 1.00 86.56 168 ASN A C 1
ATOM 1163 O O . ASN A 1 168 ? -3.956 -7.742 5.399 1.00 86.56 168 ASN A O 1
ATOM 1167 N N . LEU A 1 169 ? -5.170 -7.153 7.191 1.00 87.44 169 LEU A N 1
ATOM 1168 C CA . LEU A 1 169 ? -4.303 -6.070 7.610 1.00 87.44 169 LEU A CA 1
ATOM 1169 C C . LEU A 1 169 ? -3.670 -6.399 8.962 1.00 87.44 169 LEU A C 1
ATOM 1171 O O . LEU A 1 169 ? -4.361 -6.564 9.966 1.00 87.44 169 LEU A O 1
ATOM 1175 N N . MET A 1 170 ? -2.342 -6.483 8.991 1.00 87.50 170 MET A N 1
ATOM 1176 C CA . MET A 1 170 ? -1.568 -6.668 10.211 1.00 87.50 170 MET A CA 1
ATOM 1177 C C . MET A 1 170 ? -0.613 -5.502 10.419 1.00 87.50 170 MET A C 1
ATOM 1179 O O . MET A 1 170 ? 0.265 -5.234 9.598 1.00 87.50 170 MET A O 1
ATOM 1183 N N . CYS A 1 171 ? -0.752 -4.844 11.561 1.00 84.06 171 CYS A N 1
ATOM 1184 C CA . CYS A 1 171 ? 0.101 -3.739 11.947 1.00 84.06 171 CYS A CA 1
ATOM 1185 C C . CYS A 1 171 ? 0.718 -3.988 13.318 1.00 84.06 171 CYS A C 1
ATOM 1187 O O . CYS A 1 171 ? 0.010 -4.298 14.280 1.00 84.06 171 CYS A O 1
ATOM 1189 N N . SER A 1 172 ? 2.036 -3.837 13.400 1.00 83.25 172 SER A N 1
ATOM 1190 C CA . SER A 1 172 ? 2.785 -3.851 14.652 1.00 83.25 172 SER A CA 1
ATOM 1191 C C . SER A 1 172 ? 3.584 -2.565 14.755 1.00 83.25 172 SER A C 1
ATOM 1193 O O . SER A 1 172 ? 4.432 -2.288 13.912 1.00 83.25 172 SER A O 1
ATOM 1195 N N . TYR A 1 173 ? 3.335 -1.805 15.806 1.00 78.50 173 TYR A N 1
ATOM 1196 C CA . TYR A 1 173 ? 3.994 -0.533 16.056 1.00 78.50 173 TYR A CA 1
ATOM 1197 C C . TYR A 1 173 ? 4.846 -0.638 17.318 1.00 78.50 173 TYR A C 1
ATOM 1199 O O . TYR A 1 173 ? 4.511 -1.399 18.236 1.00 78.50 173 TYR A O 1
ATOM 1207 N N . GLY A 1 174 ? 5.978 0.065 17.330 1.00 70.44 174 GLY A N 1
ATOM 1208 C CA . GLY A 1 174 ? 6.892 0.072 18.460 1.00 70.44 174 GLY A CA 1
ATOM 1209 C C . GLY A 1 174 ? 6.373 0.880 19.637 1.00 70.44 174 GLY A C 1
ATOM 1210 O O . GLY A 1 174 ? 5.167 1.025 19.835 1.00 70.44 174 GLY A O 1
ATOM 1211 N N . SER A 1 175 ? 7.307 1.291 20.489 1.00 69.56 175 SER A N 1
ATOM 1212 C CA . SER A 1 175 ? 7.017 1.846 21.800 1.00 69.56 175 SER A CA 1
ATOM 1213 C C . SER A 1 175 ? 6.196 3.118 21.721 1.00 69.56 175 SER A C 1
ATOM 1215 O O . SER A 1 175 ? 5.151 3.088 22.336 1.00 69.56 175 SER A O 1
ATOM 1217 N N . ASP A 1 176 ? 6.598 4.137 20.968 1.00 75.50 176 ASP A N 1
ATOM 1218 C CA . ASP A 1 176 ? 6.181 5.533 21.074 1.00 75.50 176 ASP A CA 1
ATOM 1219 C C . ASP A 1 176 ? 5.689 6.102 19.729 1.00 75.50 176 ASP A C 1
ATOM 1221 O O . ASP A 1 176 ? 6.364 5.984 18.712 1.00 75.50 176 ASP A O 1
ATOM 1225 N N . GLY A 1 177 ? 4.529 6.770 19.729 1.00 76.56 177 GLY A N 1
ATOM 1226 C CA . GLY A 1 177 ? 3.987 7.485 18.561 1.00 76.56 177 GLY A CA 1
ATOM 1227 C C . GLY A 1 177 ? 2.490 7.264 18.357 1.00 76.56 177 GLY A C 1
ATOM 1228 O O . GLY A 1 177 ? 1.954 6.208 18.706 1.00 76.56 177 GLY A O 1
ATOM 1229 N N . ASP A 1 178 ? 1.795 8.272 17.836 1.00 81.38 178 ASP A N 1
ATOM 1230 C CA . ASP A 1 178 ? 0.359 8.188 17.589 1.00 81.38 178 ASP A CA 1
ATOM 1231 C C . ASP A 1 178 ? 0.080 7.320 16.355 1.00 81.38 178 ASP A C 1
ATOM 1233 O O . ASP A 1 178 ? 0.748 7.406 15.325 1.00 81.38 178 ASP A O 1
ATOM 1237 N N . ILE A 1 179 ? -0.950 6.480 16.437 1.00 81.62 179 ILE A N 1
ATOM 1238 C CA . ILE A 1 179 ? -1.350 5.566 15.368 1.00 81.62 179 ILE A CA 1
ATOM 1239 C C . ILE A 1 179 ? -2.738 5.955 14.887 1.00 81.62 179 ILE A C 1
ATOM 1241 O O . ILE A 1 179 ? -3.720 5.836 15.623 1.00 81.62 179 ILE A O 1
ATOM 1245 N N . ASN A 1 180 ? -2.838 6.347 13.620 1.00 86.31 180 ASN A N 1
ATOM 1246 C CA . ASN A 1 180 ? -4.112 6.526 12.938 1.00 86.31 180 ASN A CA 1
ATOM 1247 C C . ASN A 1 180 ? -4.232 5.505 11.815 1.00 86.31 180 ASN A C 1
ATOM 1249 O O . ASN A 1 180 ? -3.541 5.583 10.800 1.00 86.31 180 ASN A O 1
ATOM 1253 N N . LEU A 1 181 ? -5.155 4.566 11.975 1.00 86.38 181 LEU A N 1
ATOM 1254 C CA . LEU A 1 181 ? -5.467 3.587 10.951 1.00 86.38 181 LEU A CA 1
ATOM 1255 C C . LEU A 1 181 ? -6.886 3.813 10.435 1.00 86.38 181 LEU A C 1
ATOM 1257 O O . LEU A 1 181 ? -7.859 3.719 11.183 1.00 86.38 181 LEU A O 1
ATOM 1261 N N . MET A 1 182 ? -6.986 4.110 9.142 1.00 87.00 182 MET A N 1
ATOM 1262 C CA . MET A 1 182 ? -8.242 4.252 8.422 1.00 87.00 182 MET A CA 1
ATOM 1263 C C . MET A 1 182 ? -8.351 3.183 7.343 1.00 87.00 182 MET A C 1
ATOM 1265 O O . MET A 1 182 ? -7.492 3.073 6.466 1.00 87.00 182 MET A O 1
ATOM 1269 N N . CYS A 1 183 ? -9.436 2.420 7.381 1.00 83.38 183 CYS A N 1
ATOM 1270 C CA . CYS A 1 183 ? -9.707 1.403 6.383 1.00 83.38 183 CYS A CA 1
ATOM 1271 C C . CYS A 1 183 ? -11.107 1.544 5.799 1.00 83.38 183 CYS A C 1
ATOM 1273 O O . CYS A 1 183 ? -12.076 1.733 6.536 1.00 83.38 183 CYS A O 1
ATOM 1275 N N . SER A 1 184 ? -11.204 1.412 4.480 1.00 83.19 184 SER A N 1
ATOM 1276 C CA . SER A 1 184 ? -12.469 1.320 3.760 1.00 83.19 184 SER A CA 1
ATOM 1277 C C . SER A 1 184 ? -12.433 0.096 2.861 1.00 83.19 184 SER A C 1
ATOM 1279 O O . SER A 1 184 ? -11.595 0.011 1.965 1.00 83.19 184 SER A O 1
ATOM 1281 N N . TYR A 1 185 ? -13.351 -0.830 3.090 1.00 77.25 185 TYR A N 1
ATOM 1282 C CA . TYR A 1 185 ? -13.447 -2.071 2.332 1.00 77.25 185 TYR A CA 1
ATOM 1283 C C . TYR A 1 185 ? -14.742 -2.105 1.522 1.00 77.25 185 TYR A C 1
ATOM 1285 O O . TYR A 1 185 ? -15.722 -1.437 1.869 1.00 77.25 185 TYR A O 1
ATOM 1293 N N . GLY A 1 186 ? -14.702 -2.829 0.404 1.00 69.38 186 GLY A N 1
ATOM 1294 C CA . GLY A 1 186 ? -15.825 -3.008 -0.504 1.00 69.38 186 GLY A CA 1
ATOM 1295 C C . GLY A 1 186 ? -16.973 -3.826 0.068 1.00 69.38 186 GLY A C 1
ATOM 1296 O O . GLY A 1 186 ? -16.996 -4.151 1.251 1.00 69.38 186 GLY A O 1
ATOM 1297 N N . SER A 1 187 ? -17.950 -4.095 -0.799 1.00 66.94 187 SER A N 1
ATOM 1298 C CA . SER A 1 187 ? -19.218 -4.748 -0.482 1.00 66.94 187 SER A CA 1
ATOM 1299 C C . SER A 1 187 ? -19.080 -6.185 0.005 1.00 66.94 187 SER A C 1
ATOM 1301 O O . SER A 1 187 ? -19.850 -6.526 0.894 1.00 66.94 187 SER A O 1
ATOM 1303 N N . ASP A 1 188 ? -18.135 -6.958 -0.540 1.00 74.50 188 ASP A N 1
ATOM 1304 C CA . ASP A 1 188 ? -18.094 -8.419 -0.445 1.00 74.50 188 ASP A CA 1
ATOM 1305 C C . ASP A 1 188 ? -16.687 -8.910 -0.018 1.00 74.50 188 ASP A C 1
ATOM 1307 O O . ASP A 1 188 ? -15.700 -8.639 -0.699 1.00 74.50 188 ASP A O 1
ATOM 1311 N N . GLY A 1 189 ? -16.565 -9.676 1.070 1.00 75.38 189 GLY A N 1
ATOM 1312 C CA . GLY A 1 189 ? -15.305 -10.345 1.457 1.00 75.38 189 GLY A CA 1
ATOM 1313 C C . GLY A 1 189 ? -14.976 -10.271 2.946 1.00 75.38 189 GLY A C 1
ATOM 1314 O O . GLY A 1 189 ? -15.381 -9.339 3.646 1.00 75.38 189 GLY A O 1
ATOM 1315 N N . ASP A 1 190 ? -14.228 -11.255 3.445 1.00 80.19 190 ASP A N 1
ATOM 1316 C CA . ASP A 1 190 ? -13.866 -11.307 4.858 1.00 80.19 190 ASP A CA 1
ATOM 1317 C C . ASP A 1 190 ? -12.738 -10.316 5.148 1.00 80.19 190 ASP A C 1
ATOM 1319 O O . ASP A 1 190 ? -11.738 -10.229 4.432 1.00 80.19 190 ASP A O 1
ATOM 1323 N N . THR A 1 191 ? -12.860 -9.569 6.244 1.00 81.00 191 THR A N 1
ATOM 1324 C CA . THR A 1 191 ? -11.807 -8.652 6.676 1.00 81.00 191 THR A CA 1
ATOM 1325 C C . THR A 1 191 ? -11.260 -9.015 8.045 1.00 81.00 191 THR A C 1
ATOM 1327 O O . THR A 1 191 ? -11.971 -8.987 9.048 1.00 81.00 191 THR A O 1
ATOM 1330 N N . ASN A 1 192 ? -9.951 -9.257 8.118 1.00 84.19 192 ASN A N 1
ATOM 1331 C CA . ASN A 1 192 ? -9.230 -9.395 9.376 1.00 84.19 192 ASN A CA 1
ATOM 1332 C C . ASN A 1 192 ? -8.276 -8.222 9.567 1.00 84.19 192 ASN A C 1
ATOM 1334 O O . ASN A 1 192 ? -7.321 -8.041 8.815 1.00 84.19 192 ASN A O 1
ATOM 1338 N N . LEU A 1 193 ? -8.488 -7.463 10.634 1.00 85.12 193 LEU A N 1
ATOM 1339 C CA . LEU A 1 193 ? -7.607 -6.383 11.035 1.00 85.12 193 LEU A CA 1
ATOM 1340 C C . LEU A 1 193 ? -7.016 -6.667 12.411 1.00 85.12 193 LEU A C 1
ATOM 1342 O O . LEU A 1 193 ? -7.731 -6.744 13.409 1.00 85.12 193 LEU A O 1
ATOM 1346 N N . MET A 1 194 ? -5.694 -6.791 12.462 1.00 85.38 194 MET A N 1
ATOM 1347 C CA . MET A 1 194 ? -4.927 -6.921 13.690 1.00 85.38 194 MET A CA 1
ATOM 1348 C C . MET A 1 194 ? -3.990 -5.729 13.853 1.00 85.38 194 MET A C 1
ATOM 1350 O O . MET A 1 194 ? -3.084 -5.524 13.050 1.00 85.38 194 MET A O 1
ATOM 1354 N N . CYS A 1 195 ? -4.176 -4.977 14.931 1.00 81.81 195 CYS A N 1
ATOM 1355 C CA . CYS A 1 195 ? -3.315 -3.864 15.305 1.00 81.81 195 CYS A CA 1
ATOM 1356 C C . CYS A 1 195 ? -2.712 -4.120 16.690 1.00 81.81 195 CYS A C 1
ATOM 1358 O O . CYS A 1 195 ? -3.437 -4.368 17.657 1.00 81.81 195 CYS A O 1
ATOM 1360 N N . SER A 1 196 ? -1.384 -4.090 16.781 1.00 80.50 196 SER A N 1
ATOM 1361 C CA . SER A 1 196 ? -0.640 -4.156 18.039 1.00 80.50 196 SER A CA 1
ATOM 1362 C C . SER A 1 196 ? 0.195 -2.894 18.201 1.00 80.50 196 SER A C 1
ATOM 1364 O O . SER A 1 196 ? 1.075 -2.631 17.385 1.00 80.50 196 SER A O 1
ATOM 1366 N N . CYS A 1 197 ? -0.073 -2.141 19.261 1.00 74.50 197 CYS A N 1
ATOM 1367 C CA . CYS A 1 197 ? 0.625 -0.900 19.584 1.00 74.50 197 CYS A CA 1
ATOM 1368 C C . CYS A 1 197 ? 1.497 -1.098 20.831 1.00 74.50 197 CYS A C 1
ATOM 1370 O O . CYS A 1 197 ? 1.127 -1.863 21.733 1.00 74.50 197 CYS A O 1
ATOM 1372 N N . GLY A 1 198 ? 2.637 -0.405 20.899 1.00 67.81 198 GLY A N 1
ATOM 1373 C CA . GLY A 1 198 ? 3.533 -0.444 22.049 1.00 67.81 198 GLY A CA 1
ATOM 1374 C C . GLY A 1 198 ? 3.044 0.358 23.253 1.00 67.81 198 GLY A C 1
ATOM 1375 O O . GLY A 1 198 ? 1.852 0.423 23.565 1.00 67.81 198 GLY A O 1
ATOM 1376 N N . SER A 1 199 ? 4.001 0.863 24.028 1.00 65.31 199 SER A N 1
ATOM 1377 C CA . SER A 1 199 ? 3.780 1.381 25.376 1.00 65.31 199 SER A CA 1
ATOM 1378 C C . SER A 1 199 ? 3.344 2.834 25.444 1.00 65.31 199 SER A C 1
ATOM 1380 O O . SER A 1 199 ? 2.587 3.073 26.373 1.00 65.31 199 SER A O 1
ATOM 1382 N N . ASP A 1 200 ? 3.830 3.683 24.511 1.00 68.81 200 ASP A N 1
ATOM 1383 C CA . ASP A 1 200 ? 3.847 5.133 24.080 1.00 68.81 200 ASP A CA 1
ATOM 1384 C C . ASP A 1 200 ? 2.923 5.613 22.866 1.00 68.81 200 ASP A C 1
ATOM 1386 O O . ASP A 1 200 ? 2.748 4.820 21.954 1.00 68.81 200 ASP A O 1
ATOM 1390 N N . GLY A 1 201 ? 2.243 6.792 22.839 1.00 70.56 201 GLY A N 1
ATOM 1391 C CA . GLY A 1 201 ? 1.301 7.307 21.767 1.00 70.56 201 GLY A CA 1
ATOM 1392 C C . GLY A 1 201 ? -0.163 6.770 21.549 1.00 70.56 201 GLY A C 1
ATOM 1393 O O . GLY A 1 201 ? -0.436 5.573 21.691 1.00 70.56 201 GLY A O 1
ATOM 1394 N N . ASP A 1 202 ? -1.127 7.663 21.239 1.00 78.19 202 ASP A N 1
ATOM 1395 C CA . ASP A 1 202 ? -2.590 7.423 21.107 1.00 78.19 202 ASP A CA 1
ATOM 1396 C C . ASP A 1 202 ? -2.960 6.525 19.911 1.00 78.19 202 ASP A C 1
ATOM 1398 O O . ASP A 1 202 ? -2.256 6.465 18.910 1.00 78.19 202 ASP A O 1
ATOM 1402 N N . THR A 1 203 ? -4.091 5.809 19.977 1.00 78.50 203 THR A N 1
ATOM 1403 C CA . THR A 1 203 ? -4.544 4.942 18.868 1.00 78.50 203 THR A CA 1
ATOM 1404 C C . THR A 1 203 ? -5.955 5.301 18.409 1.00 78.50 203 THR A C 1
ATOM 1406 O O . THR A 1 203 ? -6.923 5.137 19.153 1.00 78.50 203 THR A O 1
ATOM 1409 N N . ASN A 1 204 ? -6.086 5.713 17.148 1.00 82.06 204 ASN A N 1
ATOM 1410 C CA . ASN A 1 204 ? -7.361 5.874 16.459 1.00 82.06 204 ASN A CA 1
ATOM 1411 C C . ASN A 1 204 ? -7.477 4.843 15.339 1.00 82.06 204 ASN A C 1
ATOM 1413 O O . ASN A 1 204 ? -6.696 4.832 14.388 1.00 82.06 204 ASN A O 1
ATOM 1417 N N . LEU A 1 205 ? -8.496 4.001 15.433 1.00 82.31 205 LEU A N 1
ATOM 1418 C CA . LEU A 1 205 ? -8.781 2.961 14.465 1.00 82.31 205 LEU A CA 1
ATOM 1419 C C . LEU A 1 205 ? -10.192 3.156 13.924 1.00 82.31 205 LEU A C 1
ATOM 1421 O O . LEU A 1 205 ? -11.165 3.045 14.667 1.00 82.31 205 LEU A O 1
ATOM 1425 N N . MET A 1 206 ? -10.294 3.478 12.638 1.00 82.50 206 MET A N 1
ATOM 1426 C CA . MET A 1 206 ? -11.559 3.681 11.943 1.00 82.50 206 MET A CA 1
ATOM 1427 C C . MET A 1 206 ? -11.663 2.721 10.769 1.00 82.50 206 MET A C 1
ATOM 1429 O O . MET A 1 206 ? -10.841 2.754 9.854 1.00 82.50 206 MET A O 1
ATOM 1433 N N . CYS A 1 207 ? -12.697 1.892 10.774 1.00 77.69 207 CYS A N 1
ATOM 1434 C CA . CYS A 1 207 ? -12.938 0.939 9.705 1.00 77.69 207 CYS A CA 1
ATOM 1435 C C . CYS A 1 207 ? -14.388 1.011 9.232 1.00 77.69 207 CYS A C 1
ATOM 1437 O O . CYS A 1 207 ? -15.317 1.007 10.041 1.00 77.69 207 CYS A O 1
ATOM 1439 N N . SER A 1 208 ? -14.558 1.082 7.916 1.00 78.44 208 SER A N 1
ATOM 1440 C CA . SER A 1 208 ? -15.843 0.981 7.233 1.00 78.44 208 SER A CA 1
ATOM 1441 C C . SER A 1 208 ? -15.821 -0.255 6.349 1.00 78.44 208 SER A C 1
ATOM 1443 O O . SER A 1 208 ? -14.946 -0.382 5.492 1.00 78.44 208 SER A O 1
ATOM 1445 N N . TYR A 1 209 ? -16.794 -1.132 6.550 1.00 74.56 209 TYR A N 1
ATOM 1446 C CA . TYR A 1 209 ? -16.955 -2.384 5.820 1.00 74.56 209 TYR A CA 1
ATOM 1447 C C . TYR A 1 209 ? -18.224 -2.327 4.970 1.00 74.56 209 TYR A C 1
ATOM 1449 O O . TYR A 1 209 ? -19.165 -1.591 5.291 1.00 74.56 209 TYR A O 1
ATOM 1457 N N . GLY A 1 210 ? -18.236 -3.076 3.870 1.00 65.81 210 GLY A N 1
ATOM 1458 C CA . GLY A 1 210 ? -19.401 -3.217 3.011 1.00 65.81 210 GLY A CA 1
ATOM 1459 C C . GLY A 1 210 ? -20.509 -4.088 3.593 1.00 65.81 210 GLY A C 1
ATOM 1460 O O . GLY A 1 210 ? -20.571 -4.337 4.796 1.00 65.81 210 GLY A O 1
ATOM 1461 N N . SER A 1 211 ? -21.444 -4.470 2.724 1.00 63.94 211 SER A N 1
ATOM 1462 C CA . SER A 1 211 ? -22.692 -5.154 3.069 1.00 63.94 211 SER A CA 1
ATOM 1463 C C . SER A 1 211 ? -22.511 -6.595 3.533 1.00 63.94 211 SER A C 1
ATOM 1465 O O . SER A 1 211 ? -23.192 -6.976 4.485 1.00 63.94 211 SER A O 1
ATOM 1467 N N . ASP A 1 212 ? -21.593 -7.340 2.916 1.00 69.56 212 ASP A N 1
ATOM 1468 C CA . ASP A 1 212 ? -21.538 -8.800 2.942 1.00 69.56 212 ASP A CA 1
ATOM 1469 C C . ASP A 1 212 ? -20.097 -9.267 3.276 1.00 69.56 212 ASP A C 1
ATOM 1471 O O . ASP A 1 212 ? -19.152 -8.992 2.542 1.00 69.56 212 ASP A O 1
ATOM 1475 N N . GLY A 1 213 ? -19.897 -9.989 4.385 1.00 69.81 213 GLY A N 1
ATOM 1476 C CA . GLY A 1 213 ? -18.579 -10.533 4.775 1.00 69.81 213 GLY A CA 1
ATOM 1477 C C . GLY A 1 213 ? -18.289 -10.464 6.275 1.00 69.81 213 GLY A C 1
ATOM 1478 O O . GLY A 1 213 ? -18.748 -9.552 6.970 1.00 69.81 213 GLY A O 1
ATOM 1479 N N . ASP A 1 214 ? -17.533 -11.432 6.794 1.00 76.94 214 ASP A N 1
ATOM 1480 C CA . ASP A 1 214 ? -17.201 -11.480 8.216 1.00 76.94 214 ASP A CA 1
ATOM 1481 C C . ASP A 1 214 ? -16.056 -10.513 8.534 1.00 76.94 214 ASP A C 1
ATOM 1483 O O . ASP A 1 214 ? -15.034 -10.441 7.854 1.00 76.94 214 ASP A O 1
ATOM 1487 N N . THR A 1 215 ? -16.203 -9.761 9.621 1.00 77.81 215 THR A N 1
ATOM 1488 C CA . THR A 1 215 ? -15.205 -8.790 10.072 1.00 77.81 215 THR A CA 1
ATOM 1489 C C . THR A 1 215 ? -14.627 -9.215 11.414 1.00 77.81 215 THR A C 1
ATOM 1491 O O . THR A 1 215 ? -15.336 -9.230 12.419 1.00 77.81 215 THR A O 1
ATOM 1494 N N . ASN A 1 216 ? -13.320 -9.481 11.479 1.00 80.62 216 ASN A N 1
ATOM 1495 C CA . ASN A 1 216 ? -12.591 -9.625 12.739 1.00 80.62 216 ASN A CA 1
ATOM 1496 C C . ASN A 1 216 ? -11.662 -8.434 12.961 1.00 80.62 216 ASN A C 1
ATOM 1498 O O . ASN A 1 216 ? -10.696 -8.228 12.228 1.00 80.62 216 ASN A O 1
ATOM 1502 N N . LEU A 1 217 ? -11.899 -7.699 14.040 1.00 81.31 217 LEU A N 1
ATOM 1503 C CA . LEU A 1 217 ? -11.093 -6.555 14.433 1.00 81.31 217 LEU A CA 1
ATOM 1504 C C . LEU A 1 217 ? -10.459 -6.812 15.800 1.00 81.31 217 LEU A C 1
ATOM 1506 O O . LEU A 1 217 ? -11.144 -6.898 16.820 1.00 81.31 217 LEU A O 1
ATOM 1510 N N . MET A 1 218 ? -9.135 -6.947 15.822 1.00 81.00 218 MET A N 1
ATOM 1511 C CA . MET A 1 218 ? -8.347 -7.160 17.030 1.00 81.00 218 MET A CA 1
ATOM 1512 C C . MET A 1 218 ? -7.373 -6.004 17.244 1.00 81.00 218 MET A C 1
ATOM 1514 O O . MET A 1 218 ? -6.485 -5.762 16.432 1.00 81.00 218 MET A O 1
ATOM 1518 N N . CYS A 1 219 ? -7.500 -5.328 18.380 1.00 76.69 219 CYS A N 1
ATOM 1519 C CA . CYS A 1 219 ? -6.577 -4.292 18.819 1.00 76.69 219 CYS A CA 1
ATOM 1520 C C . CYS A 1 219 ? -5.968 -4.677 20.171 1.00 76.69 219 CYS A C 1
ATOM 1522 O O . CYS A 1 219 ? -6.682 -5.048 21.107 1.00 76.69 219 CYS A O 1
ATOM 1524 N N . SER A 1 220 ? -4.644 -4.610 20.277 1.00 77.88 220 SER A N 1
ATOM 1525 C CA . SER A 1 220 ? -3.916 -4.758 21.538 1.00 77.88 220 SER A CA 1
ATOM 1526 C C . SER A 1 220 ? -3.051 -3.527 21.770 1.00 77.88 220 SER A C 1
ATOM 1528 O O . SER A 1 220 ? -2.207 -3.215 20.935 1.00 77.88 220 SER A O 1
ATOM 1530 N N . CYS A 1 221 ? -3.235 -2.859 22.909 1.00 70.56 221 CYS A N 1
ATOM 1531 C CA . CYS A 1 221 ? -2.450 -1.682 23.283 1.00 70.56 221 CYS A CA 1
ATOM 1532 C C . CYS A 1 221 ? -1.663 -1.911 24.580 1.00 70.56 221 CYS A C 1
ATOM 1534 O O . CYS A 1 221 ? -2.104 -2.646 25.477 1.00 70.56 221 CYS A O 1
ATOM 1536 N N . GLY A 1 222 ? -0.531 -1.214 24.713 1.00 62.31 222 GLY A N 1
ATOM 1537 C CA . GLY A 1 222 ? 0.196 -1.054 25.969 1.00 62.31 222 GLY A CA 1
ATOM 1538 C C . GLY A 1 222 ? -0.575 -0.266 27.040 1.00 62.31 222 GLY A C 1
ATOM 1539 O O . GLY A 1 222 ? -1.795 -0.108 26.995 1.00 62.31 222 GLY A O 1
ATOM 1540 N N . SER A 1 223 ? 0.132 0.165 28.083 1.00 56.09 223 SER A N 1
ATOM 1541 C CA . SER A 1 223 ? -0.458 0.812 29.264 1.00 56.09 223 SER A CA 1
ATOM 1542 C C . SER A 1 223 ? -0.514 2.342 29.168 1.00 56.09 223 SER A C 1
ATOM 1544 O O . SER A 1 223 ? 0.483 2.930 28.784 1.00 56.09 223 SER A O 1
ATOM 1546 N N . ASN A 1 224 ? -1.608 2.955 29.663 1.00 53.69 224 ASN A N 1
ATOM 1547 C CA . ASN A 1 224 ? -1.858 4.412 29.833 1.00 53.69 224 ASN A CA 1
ATOM 1548 C C . ASN A 1 224 ? -2.324 5.251 28.620 1.00 53.69 224 ASN A C 1
ATOM 1550 O O . ASN A 1 224 ? -1.649 6.239 28.343 1.00 53.69 224 ASN A O 1
ATOM 1554 N N . ARG A 1 225 ? -3.469 4.958 27.956 1.00 65.81 225 ARG A N 1
ATOM 1555 C CA . ARG A 1 225 ? -3.935 5.747 26.779 1.00 65.81 225 ARG A CA 1
ATOM 1556 C C . ARG A 1 225 ? -5.398 5.785 26.405 1.00 65.81 225 ARG A C 1
ATOM 1558 O O . ARG A 1 225 ? -6.147 4.878 26.767 1.00 65.81 225 ARG A O 1
ATOM 1565 N N . ASP A 1 226 ? -5.710 6.782 25.576 1.00 70.81 226 ASP A N 1
ATOM 1566 C CA . ASP A 1 226 ? -6.950 6.878 24.831 1.00 70.81 226 ASP A CA 1
ATOM 1567 C C . ASP A 1 226 ? -6.878 6.007 23.568 1.00 70.81 226 ASP A C 1
ATOM 1569 O O . ASP A 1 226 ? -5.934 6.036 22.775 1.00 70.81 226 ASP A O 1
ATOM 1573 N N . THR A 1 227 ? -7.888 5.161 23.405 1.00 72.88 227 THR A N 1
ATOM 1574 C CA . THR A 1 227 ? -8.044 4.311 22.223 1.00 72.88 227 THR A CA 1
ATOM 1575 C C . THR A 1 227 ? -9.429 4.561 21.668 1.00 72.88 227 THR A C 1
ATOM 1577 O O . THR A 1 227 ? -10.422 4.242 22.324 1.00 72.88 227 THR A O 1
ATOM 1580 N N . ASN A 1 228 ? -9.510 5.124 20.466 1.00 76.56 228 ASN A N 1
ATOM 1581 C CA . ASN A 1 228 ? -10.778 5.285 19.770 1.00 76.56 228 ASN A CA 1
ATOM 1582 C C . ASN A 1 228 ? -10.884 4.218 18.690 1.00 76.56 228 ASN A C 1
ATOM 1584 O O . ASN A 1 228 ? -10.127 4.214 17.723 1.00 76.56 228 ASN A O 1
ATOM 1588 N N . LEU A 1 229 ? -11.851 3.328 18.859 1.00 76.38 229 LEU A N 1
ATOM 1589 C CA . LEU A 1 229 ? -12.166 2.268 17.922 1.00 76.38 229 LEU A CA 1
ATOM 1590 C C . LEU A 1 229 ? -13.550 2.543 17.339 1.00 76.38 229 LEU A C 1
ATOM 1592 O O . LEU A 1 229 ? -14.551 2.512 18.056 1.00 76.38 229 LEU A O 1
ATOM 1596 N N . MET A 1 230 ? -13.601 2.841 16.046 1.00 76.56 230 MET A N 1
ATOM 1597 C CA . MET A 1 230 ? -14.836 3.032 15.302 1.00 76.56 230 MET A CA 1
ATOM 1598 C C . MET A 1 230 ? -14.920 2.003 14.183 1.00 76.56 230 MET A C 1
ATOM 1600 O O . MET A 1 230 ? -14.049 1.928 13.321 1.00 76.56 230 MET A O 1
ATOM 1604 N N . CYS A 1 231 ? -15.991 1.226 14.198 1.00 71.94 231 CYS A N 1
ATOM 1605 C CA . CYS A 1 231 ? -16.292 0.218 13.198 1.00 71.94 231 CYS A CA 1
ATOM 1606 C C . CYS A 1 231 ? -17.695 0.495 12.647 1.00 71.94 231 CYS A C 1
ATOM 1608 O O . CYS A 1 231 ? -18.612 0.784 13.416 1.00 71.94 231 CYS A O 1
ATOM 1610 N N . SER A 1 232 ? -17.869 0.477 11.331 1.00 74.38 232 SER A N 1
ATOM 1611 C CA . SER A 1 232 ? -19.180 0.571 10.681 1.00 74.38 232 SER A CA 1
ATOM 1612 C C . SER A 1 232 ? -19.332 -0.595 9.723 1.00 74.38 232 SER A C 1
ATOM 1614 O O . SER A 1 232 ? -18.522 -0.720 8.806 1.00 74.38 232 SER A O 1
ATOM 1616 N N . CYS A 1 233 ? -20.330 -1.446 9.956 1.00 66.19 233 CYS A N 1
ATOM 1617 C CA . CYS A 1 233 ? -20.557 -2.654 9.159 1.00 66.19 233 CYS A CA 1
ATOM 1618 C C . CYS A 1 233 ? -21.857 -2.537 8.362 1.00 66.19 233 CYS A C 1
ATOM 1620 O O . CYS A 1 233 ? -22.807 -1.876 8.791 1.00 66.19 233 CYS A O 1
ATOM 1622 N N . GLY A 1 234 ? -21.906 -3.170 7.193 1.00 59.69 234 GLY A N 1
ATOM 1623 C CA . GLY A 1 234 ? -23.137 -3.309 6.433 1.00 59.69 234 GLY A CA 1
ATOM 1624 C C . GLY A 1 234 ? -24.071 -4.388 6.995 1.00 59.69 234 GLY A C 1
ATOM 1625 O O . GLY A 1 234 ? -23.885 -4.895 8.098 1.00 59.69 234 GLY A O 1
ATOM 1626 N N . SER A 1 235 ? -25.158 -4.668 6.278 1.00 57.78 235 SER A N 1
ATOM 1627 C CA . SER A 1 235 ? -26.333 -5.349 6.831 1.00 57.78 235 SER A CA 1
ATOM 1628 C C . SER A 1 235 ? -26.203 -6.861 7.053 1.00 57.78 235 SER A C 1
ATOM 1630 O O . SER A 1 235 ? -27.036 -7.393 7.790 1.00 57.78 235 SER A O 1
ATOM 1632 N N . ASP A 1 236 ? -25.220 -7.541 6.450 1.00 62.72 236 ASP A N 1
ATOM 1633 C CA . ASP A 1 236 ? -25.270 -8.991 6.215 1.00 62.72 236 ASP A CA 1
ATOM 1634 C C . ASP A 1 236 ? -23.919 -9.738 6.439 1.00 62.72 236 ASP A C 1
ATOM 1636 O O . ASP A 1 236 ? -23.559 -10.633 5.675 1.00 62.72 236 ASP A O 1
ATOM 1640 N N . GLY A 1 237 ? -23.203 -9.457 7.542 1.00 63.81 237 GLY A N 1
ATOM 1641 C CA . GLY A 1 237 ? -21.993 -10.196 7.974 1.00 63.81 237 GLY A CA 1
ATOM 1642 C C . GLY A 1 237 ? -21.777 -10.221 9.498 1.00 63.81 237 GLY A C 1
ATOM 1643 O O . GLY A 1 237 ? -22.336 -9.383 10.214 1.00 63.81 237 GLY A O 1
ATOM 1644 N N . ASP A 1 238 ? -20.996 -11.179 10.025 1.00 72.81 238 ASP A N 1
ATOM 1645 C CA . ASP A 1 238 ? -20.691 -11.246 11.462 1.00 72.81 238 ASP A CA 1
ATOM 1646 C C . ASP A 1 238 ? -19.508 -10.330 11.820 1.00 72.81 238 ASP A C 1
ATOM 1648 O O . ASP A 1 238 ? -18.413 -10.429 11.270 1.00 72.81 238 ASP A O 1
ATOM 1652 N N . THR A 1 239 ? -19.692 -9.453 12.812 1.00 74.69 239 THR A N 1
ATOM 1653 C CA . THR A 1 239 ? -18.615 -8.603 13.344 1.00 74.69 239 THR A CA 1
ATOM 1654 C C . THR A 1 239 ? -18.116 -9.133 14.681 1.00 74.69 239 THR A C 1
ATOM 1656 O O . THR A 1 239 ? -18.837 -9.139 15.684 1.00 74.69 239 THR A O 1
ATOM 1659 N N . ASN A 1 240 ? -16.84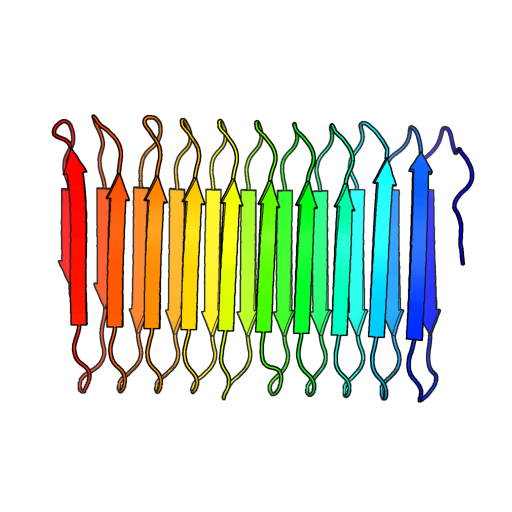5 -9.514 14.734 1.00 77.62 240 ASN A N 1
ATOM 1660 C CA . ASN A 1 240 ? -16.147 -9.856 15.959 1.00 77.62 240 ASN A CA 1
ATOM 1661 C C . ASN A 1 240 ? -15.103 -8.794 16.285 1.00 77.62 240 ASN A C 1
ATOM 1663 O O . ASN A 1 240 ? -14.257 -8.428 15.471 1.00 77.62 240 ASN A O 1
ATOM 1667 N N . LEU A 1 241 ? -15.148 -8.325 17.522 1.00 76.00 241 LEU A N 1
ATOM 1668 C CA . LEU A 1 241 ? -14.344 -7.212 17.967 1.00 76.00 241 LEU A CA 1
ATOM 1669 C C . LEU A 1 241 ? -13.686 -7.526 19.303 1.00 76.00 241 LEU A C 1
ATOM 1671 O O . LEU A 1 241 ? -14.356 -7.809 20.299 1.00 76.00 241 LEU A O 1
ATOM 1675 N N . MET A 1 242 ? -12.364 -7.411 19.339 1.00 76.00 242 MET A N 1
ATOM 1676 C CA . MET A 1 242 ? -11.568 -7.632 20.535 1.00 76.00 242 MET A CA 1
ATOM 1677 C C . MET A 1 242 ? -10.586 -6.483 20.739 1.00 76.00 242 MET A C 1
ATOM 1679 O O . MET A 1 242 ? -9.688 -6.271 19.934 1.00 76.00 242 MET A O 1
ATOM 1683 N N . CYS A 1 243 ? -10.723 -5.770 21.855 1.00 73.00 243 CYS A N 1
ATOM 1684 C CA . CYS A 1 243 ? -9.798 -4.715 22.259 1.00 73.00 243 CYS A CA 1
ATOM 1685 C C . CYS A 1 243 ? -9.193 -5.068 23.622 1.00 73.00 243 CYS A C 1
ATOM 1687 O O . CYS A 1 243 ? -9.917 -5.212 24.608 1.00 73.00 243 CYS A O 1
ATOM 1689 N N . SER A 1 244 ? -7.872 -5.235 23.678 1.00 73.75 244 SER A N 1
ATOM 1690 C CA . SER A 1 244 ? -7.128 -5.610 24.885 1.00 73.75 244 SER A CA 1
ATOM 1691 C C . SER A 1 244 ? -6.096 -4.536 25.226 1.00 73.75 244 SER A C 1
ATOM 1693 O O . SER A 1 244 ? -4.942 -4.639 24.824 1.00 73.75 244 SER A O 1
ATOM 1695 N N . CYS A 1 245 ? -6.498 -3.510 25.982 1.00 63.28 245 CYS A N 1
ATOM 1696 C CA . CYS A 1 245 ? -5.613 -2.407 26.385 1.00 63.28 245 CYS A CA 1
ATOM 1697 C C . CYS A 1 245 ? -5.525 -2.365 27.925 1.00 63.28 245 CYS A C 1
ATOM 1699 O O . CYS A 1 245 ? -6.535 -2.461 28.631 1.00 63.28 245 CYS A O 1
ATOM 1701 N N . ARG A 1 246 ? -4.305 -2.355 28.487 1.00 54.97 246 ARG A N 1
ATOM 1702 C CA . ARG A 1 246 ? -4.093 -2.482 29.945 1.00 54.97 246 ARG A CA 1
ATOM 1703 C C . ARG A 1 246 ? -4.175 -1.115 30.634 1.00 54.97 246 ARG A C 1
ATOM 1705 O O . ARG A 1 246 ? -3.215 -0.365 30.610 1.00 54.97 246 ARG A O 1
ATOM 1712 N N . ASN A 1 247 ? -5.298 -0.868 31.315 1.00 50.12 247 ASN A N 1
ATOM 1713 C CA . ASN A 1 247 ? -5.538 0.125 32.381 1.00 50.12 247 ASN A CA 1
ATOM 1714 C C . ASN A 1 247 ? -4.650 1.387 32.377 1.00 50.12 247 ASN A C 1
ATOM 1716 O O . ASN A 1 247 ? -3.565 1.377 32.960 1.00 50.12 247 ASN A O 1
ATOM 1720 N N . GLY A 1 248 ? -5.195 2.493 31.855 1.00 50.53 248 GLY A N 1
ATOM 1721 C CA . GLY A 1 248 ? -4.761 3.841 32.234 1.00 50.53 248 GLY A CA 1
ATOM 1722 C C . GLY A 1 248 ? -5.386 5.016 31.463 1.00 50.53 248 GLY A C 1
ATOM 1723 O O . GLY A 1 248 ? -5.327 6.120 31.991 1.00 50.53 248 GLY A O 1
ATOM 1724 N N . GLY A 1 249 ? -6.023 4.807 30.302 1.00 53.81 249 GLY A N 1
ATOM 1725 C CA . GLY A 1 249 ? -6.773 5.858 29.586 1.00 53.81 249 GLY A CA 1
ATOM 1726 C C . GLY A 1 249 ? -8.138 5.394 29.056 1.00 53.81 249 GLY A C 1
ATOM 1727 O O . GLY A 1 249 ? -8.546 4.257 29.326 1.00 53.81 249 GLY A O 1
ATOM 1728 N N . ASP A 1 250 ? -8.868 6.297 28.395 1.00 58.97 250 ASP A N 1
ATOM 1729 C CA . ASP A 1 250 ? -10.274 6.114 28.027 1.00 58.97 250 ASP A CA 1
ATOM 1730 C C . ASP A 1 250 ? -10.397 5.381 26.678 1.00 58.97 250 ASP A C 1
ATOM 1732 O O . ASP A 1 250 ? -9.992 5.867 25.624 1.00 58.97 250 ASP A O 1
ATOM 1736 N N . SER A 1 251 ? -10.985 4.183 26.682 1.00 61.94 251 SER A N 1
ATOM 1737 C CA . SER A 1 251 ? -11.287 3.453 25.444 1.00 61.94 251 SER A CA 1
ATOM 1738 C C . SER A 1 251 ? -12.709 3.767 24.980 1.00 61.94 251 SER A C 1
ATOM 1740 O O . SER A 1 251 ? -13.674 3.346 25.623 1.00 61.94 251 SER A O 1
ATOM 1742 N N . ASN A 1 252 ? -12.857 4.465 23.852 1.00 64.06 252 ASN A N 1
ATOM 1743 C CA . ASN A 1 252 ? -14.151 4.638 23.198 1.00 64.06 252 ASN A CA 1
ATOM 1744 C C . ASN A 1 252 ? -14.296 3.615 22.089 1.00 64.06 252 ASN A C 1
ATOM 1746 O O . ASN A 1 252 ? -13.547 3.618 21.115 1.00 64.06 252 ASN A O 1
ATOM 1750 N N . LEU A 1 253 ? -15.309 2.772 22.230 1.00 67.56 253 LEU A N 1
ATOM 1751 C CA . LEU A 1 253 ? -15.671 1.808 21.217 1.00 67.56 253 LEU A CA 1
ATOM 1752 C C . LEU A 1 253 ? -17.060 2.123 20.665 1.00 67.56 253 LEU A C 1
ATOM 1754 O O . LEU A 1 253 ? -18.046 2.103 21.403 1.00 67.56 253 LEU A O 1
ATOM 1758 N N . ILE A 1 254 ? -17.128 2.390 19.364 1.00 64.88 254 ILE A N 1
ATOM 1759 C CA . ILE A 1 254 ? -18.367 2.640 18.635 1.00 64.88 254 ILE A CA 1
ATOM 1760 C C . ILE A 1 254 ? -18.448 1.653 17.471 1.00 64.88 254 ILE A C 1
ATOM 1762 O O . ILE A 1 254 ? -17.598 1.660 16.586 1.00 64.88 254 ILE A O 1
ATOM 1766 N N . CYS A 1 255 ? -19.489 0.823 17.476 1.00 61.94 255 CYS A N 1
ATOM 1767 C CA . CYS A 1 255 ? -19.877 -0.002 16.338 1.00 61.94 255 CYS A CA 1
ATOM 1768 C C . CYS A 1 255 ? -21.220 0.530 15.821 1.00 61.94 255 CYS A C 1
ATOM 1770 O O . CYS A 1 255 ? -22.177 0.590 16.603 1.00 61.94 255 CYS A O 1
ATOM 1772 N N . LEU A 1 256 ? -21.261 0.983 14.567 1.00 59.31 256 LEU A N 1
ATOM 1773 C CA . LEU A 1 256 ? -22.469 1.419 13.853 1.00 59.31 256 LEU A CA 1
ATOM 1774 C C . LEU A 1 256 ? -22.913 0.337 12.871 1.00 59.31 256 LEU A C 1
ATOM 1776 O O . LEU A 1 256 ? -24.147 0.184 12.759 1.00 59.31 256 LEU A O 1
#

Organism: NCBI:txid630683

Secondary structure (DSSP, 8-state):
--EEEEESS-EEEEEE---SS-EEEEEEEEESS-EEEEEE--SBS-EEEEEEEESBS-EEEEEE--SBS-EEEEEE--SBS-EEEEEE--SBS-EEEEEE--SBS-EEEEEE--SB--EEEEEE--SBS-EEEEEE--SSS-EEEEEE--SBS-EEEEEE--SBS-EEEEEE--SBS-EEEEEE--SBS-EEEEEE--SSS-EEEEEE--SBS-EEEEEEEEES--EEEEEE--SBS-EEEEEEEESSS-EEEEE-